Protein AF-A0A3S9PRB1-F1 (afdb_monomer)

pLDDT: mean 86.6, std 19.18, range [38.72, 98.81]

InterPro domains:
  IPR005490 L,D-transpeptidase catalytic domain [PF03734] (52-172)
  IPR005490 L,D-transpeptidase catalytic domain [PS52029] (44-183)
  IPR005490 L,D-transpeptidase catalytic domain [cd16913] (54-173)
  IPR006311 Twin-arginine translocation pathway, signal sequence [PS51318] (1-36)
  IPR038063 L,D-transpeptidase catalytic domain-like [G3DSA:2.40.440.10] (49-178)
  IPR038063 L,D-transpeptidase catalytic domain-like [SSF141523] (51-172)

Nearest PDB structures (foldseek):
  3p4i-assembly1_A  TM=5.052E-01  e=3.218E+00  Mycobacterium avium
  3r9p-assembly1_B-2  TM=3.644E-01  e=1.969E+00  Mycobacterium avium subsp. paratuberculosis
  4iz9-assembly1_A-2  TM=3.620E-01  e=2.226E+00  Mycobacterium avium 104
  4fwl-assembly1_A-2  TM=3.556E-01  e=2.094E+00  Salmonella enterica subsp. enterica serovar Typhimurium str. LT2
  4xh1-assembly1_A-2  TM=3.563E-01  e=4.115E+00  Salmonella enterica subsp. enterica serovar Typhimurium str. LT2

Mean predicted aligned error: 11.27 Å

Structure (mmCIF, N/CA/C/O backbone):
data_AF-A0A3S9PRB1-F1
#
_entry.id   AF-A0A3S9PRB1-F1
#
loop_
_atom_site.group_PDB
_atom_site.id
_atom_site.type_symbol
_atom_site.label_atom_id
_atom_site.label_alt_id
_atom_site.label_comp_id
_atom_site.label_asym_id
_atom_site.label_entity_id
_atom_site.label_seq_id
_atom_site.pdbx_PDB_ins_code
_atom_site.Cartn_x
_atom_site.Cartn_y
_atom_site.Cartn_z
_atom_site.occupancy
_atom_site.B_iso_or_equiv
_atom_site.auth_seq_id
_atom_site.auth_comp_id
_atom_site.auth_asym_id
_atom_site.auth_atom_id
_atom_site.pdbx_PDB_model_num
ATOM 1 N N . MET A 1 1 ? 45.814 -16.548 104.269 1.00 42.03 1 MET A N 1
ATOM 2 C CA . MET A 1 1 ? 47.009 -16.367 103.406 1.00 42.03 1 MET A CA 1
ATOM 3 C C . MET A 1 1 ? 47.747 -17.698 103.324 1.00 42.03 1 MET A C 1
ATOM 5 O O . MET A 1 1 ? 47.625 -18.432 104.298 1.00 42.03 1 MET A O 1
ATOM 9 N N . PRO A 1 2 ? 48.548 -17.997 102.279 1.00 54.91 2 PRO A N 1
ATOM 10 C CA . PRO A 1 2 ? 48.670 -17.374 100.947 1.00 54.91 2 PRO A CA 1
ATOM 11 C C . PRO A 1 2 ? 47.883 -18.252 99.917 1.00 54.91 2 PRO A C 1
ATOM 13 O O . PRO A 1 2 ? 46.920 -18.867 100.356 1.00 54.91 2 PRO A O 1
ATOM 16 N N . ARG A 1 3 ? 48.095 -18.374 98.588 1.00 42.56 3 ARG A N 1
ATOM 17 C CA . ARG A 1 3 ? 48.871 -17.664 97.531 1.00 42.56 3 ARG A CA 1
ATOM 18 C C . ARG A 1 3 ? 48.093 -17.797 96.181 1.00 42.56 3 ARG A C 1
ATOM 20 O O . ARG A 1 3 ? 46.883 -17.985 96.202 1.00 42.56 3 ARG A O 1
ATOM 27 N N . ARG A 1 4 ? 48.762 -17.721 95.019 1.00 49.47 4 ARG A N 1
ATOM 28 C CA . ARG A 1 4 ? 48.310 -18.201 93.683 1.00 49.47 4 ARG A CA 1
ATOM 29 C C . ARG A 1 4 ? 49.420 -19.073 93.058 1.00 49.47 4 ARG A C 1
ATOM 31 O O . ARG A 1 4 ? 50.554 -18.980 93.538 1.00 49.47 4 ARG A O 1
ATOM 38 N N . PRO A 1 5 ? 49.114 -19.930 92.066 1.00 56.28 5 PRO A N 1
ATOM 39 C CA . PRO A 1 5 ? 49.265 -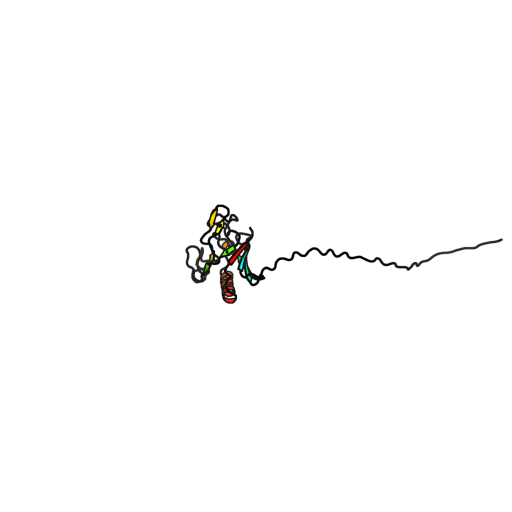19.604 90.624 1.00 56.28 5 PRO A CA 1
ATOM 40 C C . PRO A 1 5 ? 48.037 -20.089 89.800 1.00 56.28 5 PRO A C 1
ATOM 42 O O . PRO A 1 5 ? 47.103 -20.612 90.394 1.00 56.28 5 PRO A O 1
ATOM 45 N N . SER A 1 6 ? 47.931 -20.048 88.463 1.00 46.84 6 SER A N 1
ATOM 46 C CA . SER A 1 6 ? 48.326 -19.123 87.370 1.00 46.84 6 SER A CA 1
ATOM 47 C C . SER A 1 6 ? 47.633 -19.645 86.085 1.00 46.84 6 SER A C 1
ATOM 49 O O . SER A 1 6 ? 47.470 -20.853 85.947 1.00 46.84 6 SER A O 1
ATOM 51 N N . SER A 1 7 ? 47.198 -18.783 85.156 1.00 52.34 7 SER A N 1
ATOM 52 C CA . SER A 1 7 ? 46.417 -19.195 83.960 1.00 52.34 7 SER A CA 1
ATOM 53 C C . SER A 1 7 ? 47.253 -19.922 82.885 1.00 52.34 7 SER A C 1
ATOM 55 O O . SER A 1 7 ? 48.478 -19.783 82.887 1.00 52.34 7 SER A O 1
ATOM 57 N N . PRO A 1 8 ? 46.615 -20.603 81.902 1.00 52.81 8 PRO A N 1
ATOM 58 C CA . PRO A 1 8 ? 46.462 -19.935 80.595 1.00 52.81 8 PRO A CA 1
ATOM 59 C C . PRO A 1 8 ? 45.200 -20.261 79.747 1.00 52.81 8 PRO A C 1
ATOM 61 O O . PRO A 1 8 ? 44.606 -21.325 79.831 1.00 52.81 8 PRO A O 1
ATOM 64 N N . ALA A 1 9 ? 44.898 -19.312 78.849 1.00 46.91 9 ALA A N 1
ATOM 65 C CA . ALA A 1 9 ? 44.381 -19.445 77.472 1.00 46.91 9 ALA A CA 1
ATOM 66 C C . ALA A 1 9 ? 43.075 -20.214 77.104 1.00 46.91 9 ALA A C 1
ATOM 68 O O . ALA A 1 9 ? 43.043 -21.432 77.026 1.00 46.91 9 ALA A O 1
ATOM 69 N N . ARG A 1 10 ? 42.091 -19.422 76.629 1.00 48.59 10 ARG A N 1
ATOM 70 C CA . ARG A 1 10 ? 41.392 -19.495 75.311 1.00 48.59 10 ARG A CA 1
ATOM 71 C C . ARG A 1 10 ? 40.951 -20.870 74.745 1.00 48.59 10 ARG A C 1
ATOM 73 O O . ARG A 1 10 ? 41.797 -21.691 74.411 1.00 48.59 10 ARG A O 1
ATOM 80 N N . HIS A 1 11 ? 39.681 -20.977 74.321 1.00 38.72 11 HIS A N 1
ATOM 81 C CA . HIS A 1 11 ? 39.250 -20.706 72.925 1.00 38.72 11 HIS A CA 1
ATOM 82 C C . HIS A 1 11 ? 37.706 -20.761 72.755 1.00 38.72 11 HIS A C 1
ATOM 84 O O . HIS A 1 11 ? 36.977 -20.886 73.733 1.00 38.72 11 HIS A O 1
ATOM 90 N N . ALA A 1 12 ? 37.242 -20.545 71.516 1.00 44.66 12 ALA A N 1
ATOM 91 C CA . ALA A 1 12 ? 35.855 -20.431 71.030 1.00 44.66 12 ALA A CA 1
ATOM 92 C C . ALA A 1 12 ? 34.953 -21.658 71.373 1.00 44.66 12 ALA A C 1
ATOM 94 O O . ALA A 1 12 ? 35.465 -22.706 71.745 1.00 44.66 12 ALA A O 1
ATOM 95 N N . LEU A 1 13 ? 33.614 -21.633 71.264 1.00 47.75 13 LEU A N 1
ATOM 96 C CA . LEU A 1 13 ? 32.776 -21.095 70.175 1.00 47.75 13 LEU A CA 1
ATOM 97 C C . LEU A 1 13 ? 31.413 -20.563 70.657 1.00 47.75 13 LEU A C 1
ATOM 99 O O . LEU A 1 13 ? 30.683 -21.260 71.356 1.00 47.75 13 LEU A O 1
ATOM 103 N N . LEU A 1 14 ? 31.010 -19.389 70.160 1.00 46.09 14 LEU A N 1
ATOM 104 C CA . LEU A 1 14 ? 29.613 -18.943 70.179 1.00 46.09 14 LEU A CA 1
ATOM 105 C C . LEU A 1 14 ? 28.883 -19.484 68.940 1.00 46.09 14 LEU A C 1
ATOM 107 O O . LEU A 1 14 ? 29.244 -19.165 67.808 1.00 46.09 14 LEU A O 1
ATOM 111 N N . ARG A 1 15 ? 27.834 -20.281 69.160 1.00 50.50 15 ARG A N 1
ATOM 112 C CA . ARG A 1 15 ? 26.814 -20.633 68.161 1.00 50.50 15 ARG A CA 1
ATOM 113 C C . ARG A 1 15 ? 25.454 -20.191 68.695 1.00 50.50 15 ARG A C 1
ATOM 115 O O . ARG A 1 15 ? 25.046 -20.640 69.758 1.00 50.50 15 ARG A O 1
ATOM 122 N N . GLY A 1 16 ? 24.760 -19.341 67.947 1.00 41.28 16 GLY A N 1
ATOM 123 C CA . GLY A 1 16 ? 23.423 -18.857 68.283 1.00 41.28 16 GLY A CA 1
ATOM 124 C C . GLY A 1 16 ? 22.910 -17.963 67.163 1.00 41.28 16 GLY A C 1
ATOM 125 O O . GLY A 1 16 ? 23.374 -16.838 67.016 1.00 41.28 16 GLY A O 1
ATOM 126 N N . ALA A 1 17 ? 22.013 -18.490 66.332 1.00 51.84 17 ALA A N 1
ATOM 127 C CA . ALA A 1 17 ? 21.434 -17.758 65.212 1.00 51.84 17 ALA A CA 1
ATOM 128 C C . ALA A 1 17 ? 20.110 -17.100 65.622 1.00 51.84 17 ALA A C 1
ATOM 130 O O . ALA A 1 17 ? 19.316 -17.713 66.333 1.00 51.84 17 ALA A O 1
ATOM 131 N N . LEU A 1 18 ? 19.840 -15.901 65.104 1.00 48.97 18 LEU A N 1
ATOM 132 C CA . LEU A 1 18 ? 18.485 -15.361 64.990 1.00 48.97 18 LEU A CA 1
ATOM 133 C C . LEU A 1 18 ? 18.188 -15.071 63.515 1.00 48.97 18 LEU A C 1
ATOM 135 O O . LEU A 1 18 ? 19.070 -14.664 62.760 1.00 48.97 18 LEU A O 1
ATOM 139 N N . ALA A 1 19 ? 16.946 -15.326 63.107 1.00 50.53 19 ALA A N 1
ATOM 140 C CA . ALA A 1 19 ? 16.514 -15.213 61.720 1.00 50.53 19 ALA A CA 1
ATOM 141 C C . ALA A 1 19 ? 16.101 -13.778 61.359 1.00 50.53 19 ALA A C 1
ATOM 143 O O . ALA A 1 19 ? 15.431 -13.103 62.138 1.00 50.53 19 ALA A O 1
ATOM 144 N N . ALA A 1 20 ? 16.432 -13.350 60.140 1.00 51.53 20 ALA A N 1
ATOM 145 C CA . ALA A 1 20 ? 15.884 -12.141 59.534 1.00 51.53 20 ALA A CA 1
ATOM 146 C C . ALA A 1 20 ? 14.700 -12.517 58.628 1.00 51.53 20 ALA A C 1
ATOM 148 O O . ALA A 1 20 ? 14.878 -13.203 57.622 1.00 51.53 20 ALA A O 1
ATOM 149 N N . ALA A 1 21 ? 13.491 -12.078 58.981 1.00 50.12 21 ALA A N 1
ATOM 150 C CA . ALA A 1 21 ? 12.306 -12.268 58.149 1.00 50.12 21 ALA A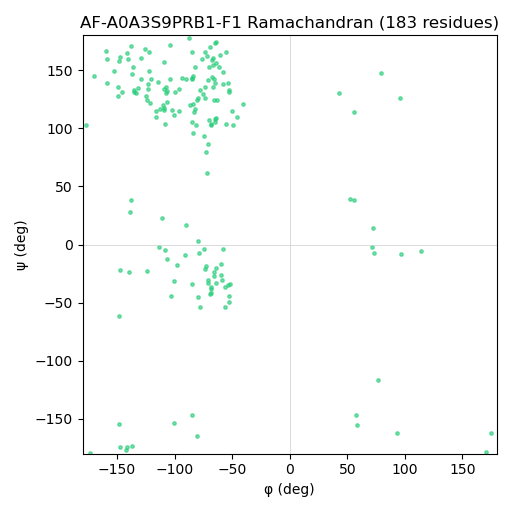 CA 1
ATOM 151 C C . ALA A 1 21 ? 12.243 -11.184 57.057 1.00 50.12 21 ALA A C 1
ATOM 153 O O . ALA A 1 21 ? 12.103 -10.000 57.358 1.00 50.12 21 ALA A O 1
ATOM 154 N N . LEU A 1 22 ? 12.332 -11.587 55.787 1.00 49.16 22 LEU A N 1
ATOM 155 C CA . LEU A 1 22 ? 12.177 -10.687 54.642 1.00 49.16 22 LEU A CA 1
ATOM 156 C C . LEU A 1 22 ? 10.693 -10.532 54.285 1.00 49.16 22 LEU A C 1
ATOM 158 O O . LEU A 1 22 ? 10.089 -11.428 53.699 1.00 49.16 22 LEU A O 1
ATOM 162 N N . ALA A 1 23 ? 10.108 -9.382 54.621 1.00 53.44 23 ALA A N 1
ATOM 163 C CA . ALA A 1 23 ? 8.747 -9.031 54.228 1.00 53.44 23 ALA A CA 1
ATOM 164 C C . ALA A 1 23 ? 8.718 -8.489 52.786 1.00 53.44 23 ALA A C 1
ATOM 166 O O . ALA A 1 23 ? 9.077 -7.340 52.535 1.00 53.44 23 ALA A O 1
ATOM 167 N N . THR A 1 24 ? 8.283 -9.306 51.826 1.00 52.00 24 THR A N 1
ATOM 168 C CA . THR A 1 24 ? 8.136 -8.899 50.419 1.00 52.00 24 THR A CA 1
ATOM 169 C C . THR A 1 24 ? 6.798 -8.199 50.170 1.00 52.00 24 THR A C 1
ATOM 171 O O . THR A 1 24 ? 5.783 -8.848 49.912 1.00 52.00 24 THR A O 1
ATOM 174 N N . THR A 1 25 ? 6.789 -6.866 50.201 1.00 54.25 25 THR A N 1
ATOM 175 C CA . THR A 1 25 ? 5.647 -6.044 49.775 1.00 54.25 25 THR A CA 1
ATOM 176 C C . THR A 1 25 ? 5.527 -6.027 48.248 1.00 54.25 25 THR A C 1
ATOM 178 O O . THR A 1 25 ? 6.137 -5.215 47.557 1.00 54.25 25 THR A O 1
ATOM 181 N N . ALA A 1 26 ? 4.717 -6.932 47.698 1.00 55.56 26 ALA A N 1
ATOM 182 C CA . ALA A 1 26 ? 4.408 -6.944 46.272 1.00 55.56 26 ALA A CA 1
ATOM 183 C C . ALA A 1 26 ? 3.513 -5.747 45.896 1.00 55.56 26 ALA A C 1
ATOM 185 O O . ALA A 1 26 ? 2.321 -5.734 46.208 1.00 55.56 26 ALA A O 1
ATOM 186 N N . LEU A 1 27 ? 4.070 -4.749 45.200 1.00 51.84 27 LEU A N 1
ATOM 187 C CA . LEU A 1 27 ? 3.270 -3.689 44.584 1.00 51.84 27 LEU A CA 1
ATOM 188 C C . LEU A 1 27 ? 2.448 -4.280 43.432 1.00 51.84 27 LEU A C 1
ATOM 190 O O . LEU A 1 27 ? 2.960 -4.508 42.336 1.00 51.84 27 LEU A O 1
ATOM 194 N N . LEU A 1 28 ? 1.152 -4.484 43.671 1.00 56.16 28 LEU A N 1
ATOM 195 C CA . LEU A 1 28 ? 0.173 -4.722 42.615 1.00 56.16 28 LEU A CA 1
ATOM 196 C C . LEU A 1 28 ? -0.047 -3.419 41.838 1.00 56.16 28 LEU A C 1
ATOM 198 O O . LEU A 1 28 ? -0.958 -2.646 42.134 1.00 56.16 28 LEU A O 1
ATOM 202 N N . ALA A 1 29 ? 0.799 -3.175 40.837 1.00 61.44 29 ALA A N 1
ATOM 203 C CA . ALA A 1 29 ? 0.518 -2.162 39.832 1.00 61.44 29 ALA A CA 1
ATOM 204 C C . ALA A 1 29 ? -0.824 -2.493 39.146 1.00 61.44 29 ALA A C 1
ATOM 206 O O . ALA A 1 29 ? -1.074 -3.667 38.843 1.00 61.44 29 ALA A O 1
ATOM 207 N N . PRO A 1 30 ? -1.697 -1.502 38.884 1.00 48.09 30 PRO A N 1
ATOM 208 C CA . PRO A 1 30 ? -2.907 -1.743 38.118 1.00 48.09 30 PRO A CA 1
ATOM 209 C C . PRO A 1 30 ? -2.503 -2.147 36.699 1.00 48.09 30 PRO A C 1
ATOM 211 O O . PRO A 1 30 ? -2.033 -1.329 35.915 1.00 48.09 30 PRO A O 1
ATOM 214 N N . ALA A 1 31 ? -2.676 -3.426 36.368 1.00 58.94 31 ALA A N 1
ATOM 215 C CA . ALA A 1 31 ? -2.577 -3.870 34.990 1.00 58.94 31 ALA A CA 1
ATOM 216 C C . ALA A 1 31 ? -3.712 -3.205 34.206 1.00 58.94 31 ALA A C 1
ATOM 218 O O . ALA A 1 31 ? -4.883 -3.550 34.406 1.00 58.94 31 ALA A O 1
ATOM 219 N N . ASP A 1 32 ? -3.364 -2.251 33.339 1.00 50.78 32 ASP A N 1
ATOM 220 C CA . ASP A 1 32 ? -4.307 -1.635 32.415 1.00 50.78 32 ASP A CA 1
ATOM 221 C C . ASP A 1 32 ? -5.062 -2.738 31.680 1.00 50.78 32 ASP A C 1
ATOM 223 O O . ASP A 1 32 ? -4.490 -3.525 30.917 1.00 50.78 32 ASP A O 1
ATOM 227 N N . ARG A 1 33 ? -6.374 -2.813 31.926 1.00 48.06 33 ARG A N 1
ATOM 228 C CA . ARG A 1 33 ? -7.257 -3.727 31.206 1.00 48.06 33 ARG A CA 1
ATOM 229 C C . ARG A 1 33 ? -7.443 -3.184 29.799 1.00 48.06 33 ARG A C 1
ATOM 231 O O . ARG A 1 33 ? -8.469 -2.578 29.500 1.00 48.06 33 ARG A O 1
ATOM 238 N N . ALA A 1 34 ? -6.443 -3.429 28.952 1.00 52.66 34 ALA A N 1
ATOM 239 C CA . ALA A 1 34 ? -6.508 -3.224 27.517 1.00 52.66 34 ALA A CA 1
ATOM 240 C C . ALA A 1 34 ? -7.832 -3.809 27.019 1.00 52.66 34 ALA A C 1
ATOM 242 O O . ALA A 1 34 ? -8.056 -5.023 27.070 1.00 52.66 34 ALA A O 1
ATOM 243 N N . THR A 1 35 ? -8.749 -2.928 26.624 1.00 43.28 35 THR A N 1
ATOM 244 C CA . THR A 1 35 ? -10.118 -3.305 26.302 1.00 43.28 35 THR A CA 1
ATOM 245 C C . THR A 1 35 ? -10.095 -4.145 25.037 1.00 43.28 35 THR A C 1
ATOM 247 O O . THR A 1 35 ? -9.941 -3.640 23.926 1.00 43.28 35 THR A O 1
ATOM 250 N N . ALA A 1 36 ? -10.243 -5.459 25.215 1.00 47.41 36 ALA A N 1
ATOM 251 C CA . ALA A 1 36 ? -10.329 -6.441 24.145 1.00 47.41 36 ALA A CA 1
ATOM 252 C C . ALA A 1 36 ? -11.682 -6.326 23.416 1.00 47.41 36 ALA A C 1
ATOM 254 O O . ALA A 1 36 ? -12.492 -7.253 23.414 1.00 47.41 36 ALA A O 1
ATOM 255 N N . GLY A 1 37 ? -11.931 -5.159 22.812 1.00 45.72 37 GLY A N 1
ATOM 256 C CA . GLY A 1 37 ? -13.061 -4.918 21.927 1.00 45.72 37 GLY A CA 1
ATOM 257 C C . GLY A 1 37 ? -13.085 -5.989 20.842 1.00 45.72 37 GLY A C 1
ATOM 258 O O . GLY A 1 37 ? -12.040 -6.300 20.263 1.00 45.72 37 GLY A O 1
ATOM 259 N N . GLY A 1 38 ? -14.269 -6.578 20.635 1.00 51.84 38 GLY A N 1
ATOM 260 C CA . GLY A 1 38 ? -14.463 -7.843 19.921 1.00 51.84 38 GLY A CA 1
ATOM 261 C C . GLY A 1 38 ? -13.579 -7.971 18.684 1.00 51.84 38 GLY A C 1
ATOM 262 O O . GLY A 1 38 ? -13.621 -7.117 17.798 1.00 51.84 38 GLY A O 1
ATOM 263 N N . GLY A 1 39 ? -12.743 -9.015 18.667 1.00 71.50 39 GLY A N 1
ATOM 264 C CA . GLY A 1 39 ? -11.581 -9.119 17.788 1.00 71.50 39 GLY A CA 1
ATOM 265 C C . GLY A 1 39 ? -11.888 -8.812 16.321 1.00 71.50 39 GLY A C 1
ATOM 266 O O . GLY A 1 39 ? -12.419 -9.647 15.596 1.00 71.50 39 GLY A O 1
ATOM 267 N N . GLY A 1 40 ? -11.509 -7.619 15.866 1.00 89.19 40 GLY A N 1
ATOM 268 C CA . GLY A 1 40 ? -11.757 -7.193 14.492 1.00 89.19 40 GLY A CA 1
ATOM 269 C C . GLY A 1 40 ? -10.973 -8.012 13.462 1.00 89.19 40 GLY A C 1
ATOM 270 O O . GLY A 1 40 ? -9.889 -8.529 13.750 1.00 89.19 40 GLY A O 1
ATOM 271 N N . THR A 1 41 ? -11.502 -8.069 12.238 1.00 96.62 41 THR A N 1
ATOM 272 C CA . THR A 1 41 ? -10.808 -8.612 11.060 1.00 96.62 41 THR A CA 1
ATOM 273 C C . THR A 1 41 ? -10.606 -7.490 10.041 1.00 96.62 41 THR A C 1
ATOM 275 O O . THR A 1 41 ? -11.577 -6.907 9.566 1.00 96.62 41 THR A O 1
ATOM 278 N N . TYR A 1 42 ? -9.350 -7.127 9.773 1.00 98.12 42 TYR A N 1
ATOM 279 C CA . TYR A 1 42 ? -8.957 -5.943 8.998 1.00 98.12 42 TYR A CA 1
ATOM 280 C C . TYR A 1 42 ? -7.538 -6.091 8.429 1.00 98.12 42 TYR A C 1
ATOM 282 O O . TYR A 1 42 ? -6.734 -6.876 8.935 1.00 98.12 42 TYR A O 1
ATOM 290 N N . LEU A 1 43 ? -7.199 -5.318 7.396 1.00 98.69 43 LEU A N 1
ATOM 291 C CA . LEU A 1 43 ? -5.797 -5.080 7.038 1.00 98.69 43 LEU A CA 1
ATOM 292 C C . LEU A 1 43 ? -5.246 -3.927 7.883 1.00 98.69 43 LEU A C 1
ATOM 294 O O . LEU A 1 43 ? -5.951 -2.950 8.132 1.00 98.69 43 LEU A O 1
ATOM 298 N N . ARG A 1 44 ? -3.983 -3.999 8.301 1.00 98.56 44 ARG A N 1
ATOM 299 C CA . ARG A 1 44 ? -3.269 -2.903 8.970 1.00 98.56 44 ARG A CA 1
ATOM 300 C C . ARG A 1 44 ? -1.998 -2.571 8.205 1.00 98.56 44 ARG A C 1
ATOM 302 O O . ARG A 1 44 ? -1.171 -3.457 8.020 1.00 98.56 44 ARG A O 1
ATOM 309 N N . PHE A 1 45 ? -1.834 -1.316 7.807 1.00 98.69 45 PHE A N 1
ATOM 310 C CA . PHE A 1 45 ? -0.600 -0.793 7.233 1.00 98.69 45 PHE A CA 1
ATOM 311 C C . PHE A 1 45 ? 0.061 0.148 8.243 1.00 98.69 45 PHE A C 1
ATOM 313 O O . PHE A 1 45 ? -0.511 1.170 8.616 1.00 98.69 45 PHE A O 1
ATOM 320 N N . THR A 1 46 ? 1.247 -0.217 8.713 1.00 98.06 46 THR A N 1
ATOM 321 C CA . THR A 1 46 ? 2.026 0.570 9.674 1.00 98.06 46 THR A CA 1
ATOM 322 C C . THR A 1 46 ? 3.237 1.136 8.943 1.00 98.06 46 THR A C 1
ATOM 324 O O . THR A 1 46 ? 4.014 0.360 8.373 1.00 98.06 46 THR A O 1
ATOM 327 N N . LYS A 1 47 ? 3.364 2.469 8.897 1.00 96.38 47 LYS A N 1
ATOM 328 C CA . LYS A 1 47 ? 4.442 3.130 8.147 1.00 96.38 47 LYS A CA 1
ATOM 329 C C . LYS A 1 47 ? 5.730 3.158 8.976 1.00 96.38 47 LYS A C 1
ATOM 331 O O . LYS A 1 47 ? 5.686 3.10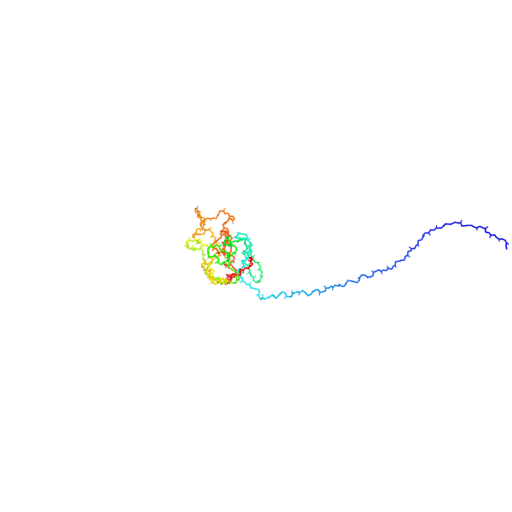6 10.203 1.00 96.38 47 LYS A O 1
ATOM 336 N N . HIS A 1 48 ? 6.875 3.192 8.298 1.00 95.75 48 HIS A N 1
ATOM 337 C CA . HIS A 1 48 ? 8.187 3.339 8.941 1.00 95.75 48 HIS A CA 1
ATOM 338 C C . HIS A 1 48 ? 9.171 4.091 8.037 1.00 95.75 48 HIS A C 1
ATOM 340 O O . HIS A 1 48 ? 9.593 5.196 8.358 1.00 95.75 48 HIS A O 1
ATOM 346 N N . THR A 1 49 ? 9.465 3.533 6.862 1.00 95.19 49 THR A N 1
ATOM 347 C CA . THR A 1 49 ? 10.126 4.232 5.746 1.00 95.19 49 THR A CA 1
ATOM 348 C C . THR A 1 49 ? 9.258 4.090 4.485 1.00 95.19 49 THR A C 1
ATOM 350 O O . THR A 1 49 ? 8.338 3.259 4.474 1.00 95.19 49 THR A O 1
ATOM 353 N N . PRO A 1 50 ? 9.529 4.836 3.392 1.00 95.25 50 PRO A N 1
ATOM 354 C CA . PRO A 1 50 ? 8.768 4.702 2.148 1.00 95.25 50 PRO A CA 1
ATOM 355 C C . PRO A 1 50 ? 8.825 3.294 1.527 1.00 95.25 50 PRO A C 1
ATOM 357 O O . PRO A 1 50 ? 7.993 2.976 0.679 1.00 95.25 50 PRO A O 1
ATOM 360 N N . ASP A 1 51 ? 9.783 2.453 1.938 1.00 96.50 51 ASP A N 1
ATOM 361 C CA . ASP A 1 51 ? 10.035 1.122 1.380 1.00 96.50 51 ASP A CA 1
ATOM 362 C C . ASP A 1 51 ? 9.999 -0.045 2.403 1.00 96.50 51 ASP A C 1
ATOM 364 O O . ASP A 1 51 ? 9.755 -1.180 1.994 1.00 96.50 51 ASP A O 1
ATOM 368 N N . ASP A 1 52 ? 10.205 0.204 3.707 1.00 96.81 52 ASP A N 1
ATOM 369 C CA . ASP A 1 52 ? 10.249 -0.791 4.806 1.00 96.81 52 ASP A CA 1
ATOM 370 C C . ASP A 1 52 ? 9.056 -0.705 5.783 1.00 96.81 52 ASP A C 1
ATOM 372 O O . ASP A 1 52 ? 9.098 -1.164 6.926 1.00 96.81 52 ASP A O 1
ATOM 376 N N . SER A 1 53 ? 7.944 -0.136 5.329 1.00 97.81 53 SER A N 1
ATOM 377 C CA . SER A 1 53 ? 6.664 -0.214 6.039 1.00 97.81 53 SER A CA 1
ATOM 378 C C . SER A 1 53 ? 6.136 -1.665 6.109 1.00 97.81 53 SER A C 1
ATOM 380 O O . SER A 1 53 ? 6.705 -2.595 5.527 1.00 97.81 53 SER A O 1
ATOM 382 N N . ARG A 1 54 ? 5.041 -1.911 6.841 1.00 98.56 54 ARG A N 1
ATOM 383 C CA . ARG A 1 54 ? 4.507 -3.273 7.064 1.00 9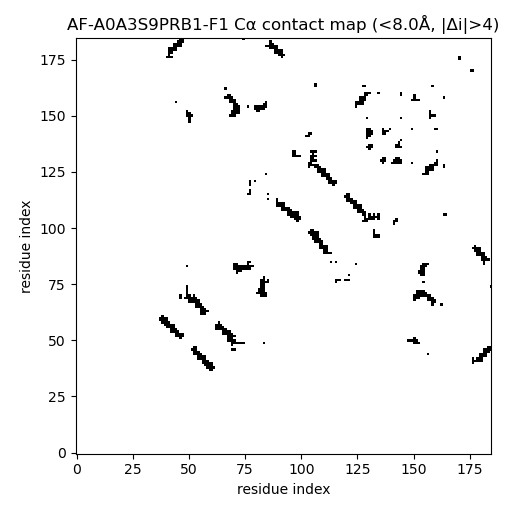8.56 54 ARG A CA 1
ATOM 384 C C . ARG A 1 54 ? 3.007 -3.360 6.816 1.00 98.56 54 ARG A C 1
ATOM 386 O O . ARG A 1 54 ? 2.256 -2.526 7.312 1.00 98.56 54 ARG A O 1
ATOM 393 N N . LEU A 1 55 ? 2.566 -4.394 6.092 1.00 98.81 55 LEU A N 1
ATOM 394 C CA . LEU A 1 55 ? 1.146 -4.722 5.907 1.00 98.81 55 LEU A CA 1
ATOM 395 C C . LEU A 1 55 ? 0.819 -6.046 6.609 1.00 98.81 55 LEU A C 1
ATOM 397 O O . LEU A 1 55 ? 1.330 -7.095 6.223 1.00 98.81 55 LEU A O 1
ATOM 401 N N . THR A 1 56 ? -0.057 -6.005 7.610 1.00 98.75 56 THR A N 1
ATOM 402 C CA . THR A 1 56 ? -0.539 -7.168 8.370 1.00 98.75 56 THR A CA 1
ATOM 403 C C . THR A 1 56 ? -1.998 -7.476 8.031 1.00 98.75 56 THR A C 1
ATOM 405 O O . THR A 1 56 ? -2.840 -6.580 8.088 1.00 98.75 56 THR A O 1
ATOM 408 N N . TYR A 1 57 ? -2.338 -8.744 7.784 1.00 98.62 57 TYR A N 1
ATOM 409 C CA . TYR A 1 57 ? -3.726 -9.209 7.904 1.00 98.62 57 TYR A CA 1
ATOM 410 C C . TYR A 1 57 ? -4.008 -9.568 9.364 1.00 98.62 57 TYR A C 1
ATOM 412 O O . TYR A 1 57 ? -3.322 -10.409 9.950 1.00 98.62 57 TYR A O 1
ATOM 420 N N . VAL A 1 58 ? -5.001 -8.909 9.957 1.00 98.31 58 VAL A N 1
ATOM 421 C CA . VAL A 1 58 ? -5.477 -9.155 11.319 1.00 98.31 58 VAL A CA 1
ATOM 422 C C . VAL A 1 58 ? -6.823 -9.864 11.235 1.00 98.31 58 VAL A C 1
ATOM 424 O O . VAL A 1 58 ? -7.710 -9.417 10.510 1.00 98.31 58 VAL A O 1
ATOM 427 N N . ARG A 1 59 ? -6.995 -10.946 11.997 1.00 96.62 59 ARG A N 1
ATOM 428 C CA . ARG A 1 59 ? -8.247 -11.703 12.116 1.00 96.62 59 ARG A CA 1
ATOM 429 C C . ARG A 1 59 ? -8.500 -12.011 13.584 1.00 96.62 59 ARG A C 1
ATOM 431 O O . ARG A 1 59 ? -7.592 -12.452 14.285 1.00 96.62 59 ARG A O 1
ATOM 438 N N . HIS A 1 60 ? -9.718 -11.771 14.060 1.00 94.25 60 HIS A N 1
ATOM 439 C CA . HIS A 1 60 ? -10.081 -11.939 15.476 1.00 94.25 60 HIS A CA 1
ATOM 440 C C . HIS A 1 60 ? -9.127 -11.198 16.433 1.00 94.25 60 HIS A C 1
ATOM 442 O O . HIS A 1 60 ? -8.735 -11.712 17.477 1.00 94.25 60 HIS A O 1
ATOM 448 N N . GLY A 1 61 ? -8.701 -9.991 16.037 1.00 92.75 61 GLY A N 1
ATOM 449 C CA . GLY A 1 61 ? -7.742 -9.153 16.768 1.00 92.75 61 GLY A CA 1
ATOM 450 C C . GLY A 1 61 ? -6.277 -9.616 16.718 1.00 92.75 61 GLY A C 1
ATOM 451 O O . GLY A 1 61 ? -5.400 -8.880 17.165 1.00 92.75 61 GLY A O 1
ATOM 452 N N . ARG A 1 62 ? -5.980 -10.795 16.154 1.00 94.88 62 ARG A N 1
ATOM 453 C CA . ARG A 1 62 ? -4.633 -11.389 16.103 1.00 94.88 62 ARG A CA 1
ATOM 454 C C . ARG A 1 62 ? -4.009 -11.249 14.706 1.00 94.88 62 ARG A C 1
ATOM 456 O O . ARG A 1 62 ? -4.730 -11.367 13.714 1.00 94.88 62 ARG A O 1
ATOM 463 N N . PRO A 1 63 ? -2.692 -11.002 14.585 1.00 96.94 63 PRO A N 1
ATOM 464 C CA . PRO A 1 63 ? -2.015 -11.033 13.291 1.00 96.94 63 PRO A CA 1
ATOM 465 C C . PRO A 1 63 ? -2.005 -12.463 12.731 1.00 96.94 63 PRO A C 1
ATOM 467 O O . PRO A 1 63 ? -1.715 -13.411 13.456 1.00 96.94 63 PRO A O 1
ATOM 470 N N . VAL A 1 64 ? -2.316 -12.608 11.442 1.00 97.69 64 VAL A N 1
ATOM 471 C CA . VAL A 1 64 ? -2.289 -13.888 10.707 1.00 97.69 64 VAL A CA 1
ATOM 472 C C . VAL A 1 64 ? -1.043 -13.981 9.829 1.00 97.69 64 VAL A C 1
ATOM 474 O O . VAL A 1 64 ? -0.382 -15.011 9.799 1.00 97.69 64 VAL A O 1
ATOM 477 N N . VAL A 1 65 ? -0.712 -12.895 9.126 1.00 98.44 65 VAL A N 1
ATOM 478 C CA . VAL A 1 65 ? 0.495 -12.761 8.298 1.00 98.44 65 VAL A CA 1
ATOM 479 C C . VAL A 1 65 ? 0.891 -11.287 8.212 1.00 98.44 65 VAL A C 1
ATOM 481 O O . VAL A 1 65 ? 0.017 -10.417 8.258 1.00 98.44 65 VAL A O 1
ATOM 484 N N . THR A 1 66 ? 2.190 -11.005 8.088 1.00 98.69 66 THR A N 1
ATOM 485 C CA . THR A 1 66 ? 2.739 -9.655 7.892 1.00 98.69 66 THR A CA 1
ATOM 486 C C . THR A 1 66 ? 3.773 -9.668 6.774 1.00 98.69 66 THR A C 1
ATOM 488 O O . THR A 1 66 ? 4.701 -10.471 6.806 1.00 98.69 66 THR A O 1
ATOM 491 N N . TYR A 1 67 ? 3.641 -8.738 5.832 1.00 98.69 67 TYR A N 1
ATOM 492 C CA . TYR A 1 67 ? 4.548 -8.542 4.702 1.00 98.69 67 TYR A CA 1
ATOM 493 C C . TYR A 1 67 ? 5.370 -7.257 4.866 1.00 98.69 67 TYR A C 1
ATOM 495 O O . TYR A 1 67 ? 4.938 -6.317 5.546 1.00 98.69 67 TYR A O 1
ATOM 503 N N . ARG A 1 68 ? 6.535 -7.185 4.202 1.00 98.62 68 ARG A N 1
ATOM 504 C CA . ARG A 1 68 ? 7.161 -5.886 3.896 1.00 98.62 68 ARG A CA 1
ATOM 505 C C . ARG A 1 68 ? 6.247 -5.155 2.914 1.00 98.62 68 ARG A C 1
ATOM 507 O O . ARG A 1 68 ? 5.637 -5.772 2.044 1.00 98.62 68 ARG A O 1
ATOM 514 N N . ALA A 1 69 ? 6.134 -3.850 3.075 1.00 98.62 69 ALA A N 1
ATOM 515 C CA . ALA A 1 69 ? 5.312 -2.993 2.246 1.00 98.62 69 ALA A CA 1
ATOM 516 C C . ALA A 1 69 ? 5.966 -1.611 2.132 1.00 98.62 69 ALA A C 1
ATOM 518 O O . ALA A 1 69 ? 6.782 -1.234 2.964 1.00 98.62 69 ALA A O 1
ATOM 519 N N . GLY A 1 70 ? 5.574 -0.823 1.141 1.00 98.06 70 GLY A N 1
ATOM 520 C CA . GLY A 1 70 ? 5.980 0.577 1.046 1.00 98.06 70 GLY A CA 1
ATOM 521 C C . GLY A 1 70 ? 4.835 1.483 0.634 1.00 98.06 70 GLY A C 1
ATOM 522 O O . GLY A 1 70 ? 3.742 1.021 0.289 1.00 98.06 70 GLY A O 1
ATOM 523 N N . SER A 1 71 ? 5.083 2.784 0.719 1.00 97.75 71 SER A N 1
ATOM 524 C CA . SER A 1 71 ? 4.138 3.820 0.328 1.00 97.75 71 SER A CA 1
ATOM 525 C C . SER A 1 71 ? 4.853 5.134 0.047 1.00 97.75 71 SER A C 1
ATOM 527 O O . SER A 1 71 ? 5.755 5.533 0.779 1.00 97.75 71 SER A O 1
ATOM 529 N N . GLY A 1 72 ? 4.425 5.821 -1.011 1.00 97.00 72 GLY A N 1
ATOM 530 C CA . GLY A 1 72 ? 4.933 7.134 -1.383 1.00 97.00 72 GLY A CA 1
ATOM 531 C C . GLY A 1 72 ? 6.441 7.155 -1.644 1.00 97.00 72 GLY A C 1
ATOM 532 O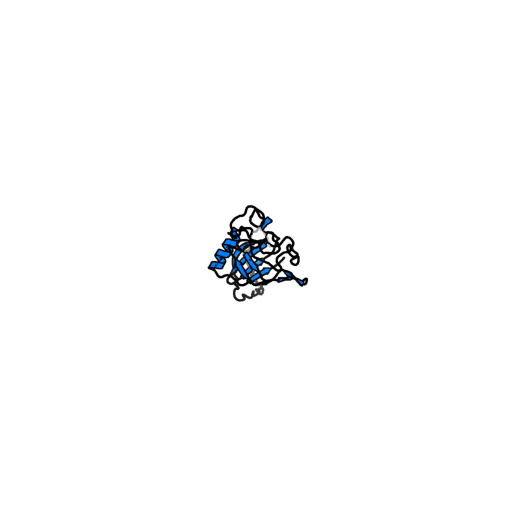 O . GLY A 1 72 ? 7.057 6.151 -2.011 1.00 97.00 72 GLY A O 1
ATOM 533 N N . LYS A 1 73 ? 7.009 8.348 -1.472 1.00 96.50 73 LYS A N 1
ATOM 534 C CA . LYS A 1 73 ? 8.434 8.690 -1.599 1.00 96.50 73 LYS A CA 1
ATOM 535 C C . LYS A 1 73 ? 8.885 9.671 -0.507 1.00 96.50 73 LYS A C 1
ATOM 537 O O . LYS A 1 73 ? 10.070 9.724 -0.205 1.00 96.50 73 LYS A O 1
ATOM 542 N N . VAL A 1 74 ? 7.959 10.443 0.074 1.00 95.31 74 VAL A N 1
ATOM 543 C CA . VAL A 1 74 ? 8.194 11.401 1.172 1.00 95.31 74 VAL A CA 1
ATOM 544 C C . VAL A 1 74 ? 7.092 11.287 2.243 1.00 95.31 74 VAL A C 1
ATOM 546 O O . VAL A 1 74 ? 5.979 10.911 1.870 1.00 95.31 74 VAL A O 1
ATOM 549 N N . PRO A 1 75 ? 7.361 11.613 3.528 1.00 92.69 75 PRO A N 1
ATOM 550 C CA . PRO A 1 75 ? 6.400 11.404 4.620 1.00 92.69 75 PRO A CA 1
ATOM 551 C C . PRO A 1 75 ? 5.108 12.221 4.535 1.00 92.69 75 PRO A C 1
ATOM 553 O O . PRO A 1 75 ? 4.061 11.726 4.941 1.00 92.69 75 PRO A O 1
ATOM 556 N N . ASP A 1 76 ? 5.176 13.440 3.987 1.00 94.50 76 ASP A N 1
ATOM 557 C CA . ASP A 1 76 ? 4.031 14.341 3.801 1.00 94.50 76 ASP A CA 1
ATOM 558 C C . ASP A 1 76 ? 2.921 13.653 2.991 1.00 94.50 76 ASP A C 1
ATOM 560 O O . ASP A 1 76 ? 3.023 13.486 1.775 1.00 94.50 76 ASP A O 1
ATOM 564 N N . GLU A 1 77 ? 1.869 13.228 3.690 1.00 94.00 77 GLU A N 1
ATOM 565 C CA . GLU A 1 77 ? 0.753 12.457 3.147 1.00 94.00 77 GLU A CA 1
ATOM 566 C C . GLU A 1 77 ? -0.089 13.235 2.123 1.00 94.00 77 GLU A C 1
ATOM 568 O O . GLU A 1 77 ? -0.657 12.621 1.211 1.00 94.00 77 GLU A O 1
ATOM 573 N N . CYS A 1 78 ? -0.127 14.567 2.217 1.00 95.12 78 CYS A N 1
ATOM 574 C CA . CYS A 1 78 ? -0.976 15.449 1.414 1.00 95.12 78 CYS A CA 1
ATOM 575 C C . CYS A 1 78 ? -0.511 15.514 -0.047 1.00 95.12 78 CYS A C 1
ATOM 577 O O . CYS A 1 78 ? -1.322 15.631 -0.971 1.00 95.12 78 CYS A O 1
ATOM 579 N N . LEU A 1 79 ? 0.796 15.367 -0.289 1.00 96.12 79 LEU A N 1
ATOM 580 C CA . LEU A 1 79 ? 1.386 15.502 -1.620 1.00 96.12 79 LEU A CA 1
ATOM 581 C C . LEU A 1 79 ? 0.895 14.422 -2.594 1.00 96.12 79 LEU A C 1
ATOM 583 O O . LEU A 1 79 ? 1.344 13.269 -2.595 1.00 96.12 79 LEU A O 1
ATOM 587 N N . ARG A 1 80 ? 0.011 14.823 -3.511 1.00 94.31 80 ARG A N 1
ATOM 588 C CA . ARG A 1 80 ? -0.488 13.973 -4.599 1.00 94.31 80 ARG A CA 1
ATOM 589 C C . ARG A 1 80 ? 0.667 13.348 -5.390 1.00 94.31 80 ARG A C 1
ATOM 591 O O . ARG A 1 80 ? 1.646 14.004 -5.735 1.00 94.31 80 ARG A O 1
ATOM 598 N N . GLY A 1 81 ? 0.565 12.044 -5.644 1.00 93.31 81 GLY A N 1
ATOM 599 C CA . GLY A 1 81 ? 1.540 11.282 -6.426 1.00 93.31 81 GLY A CA 1
ATOM 600 C C . GLY A 1 81 ? 2.905 11.018 -5.766 1.00 93.31 81 GLY A C 1
ATOM 601 O O . GLY A 1 81 ? 3.737 10.356 -6.380 1.00 93.31 81 GLY A O 1
ATOM 602 N N . ARG A 1 82 ? 3.189 11.498 -4.547 1.00 95.75 82 ARG A N 1
ATOM 603 C CA . ARG A 1 82 ? 4.512 11.287 -3.907 1.00 95.75 82 ARG A CA 1
ATOM 604 C C . ARG A 1 82 ? 4.498 11.161 -2.387 1.00 95.75 82 ARG A C 1
ATOM 606 O O . ARG A 1 82 ? 5.443 10.604 -1.833 1.00 95.75 82 ARG A O 1
ATOM 613 N N . GLY A 1 83 ? 3.466 11.670 -1.732 1.00 96.06 83 GLY A N 1
ATOM 614 C CA . GLY A 1 83 ? 3.261 11.523 -0.303 1.00 96.06 83 GLY A CA 1
ATOM 615 C C . GLY A 1 83 ? 2.978 10.086 0.103 1.00 96.06 83 GLY A C 1
ATOM 616 O O . GLY A 1 83 ? 2.570 9.270 -0.731 1.00 96.06 83 GLY A O 1
ATOM 617 N N . TRP A 1 84 ? 3.176 9.781 1.381 1.00 96.25 84 TRP A N 1
ATOM 618 C CA . TRP A 1 84 ? 2.703 8.538 1.987 1.00 96.25 84 TRP A CA 1
ATOM 619 C C . TRP A 1 84 ? 1.176 8.406 1.906 1.00 96.25 84 TRP A C 1
ATOM 621 O O . TRP A 1 84 ? 0.451 9.370 1.656 1.00 96.25 84 TRP A O 1
ATOM 631 N N . LEU A 1 85 ? 0.683 7.185 2.112 1.00 97.12 85 LEU A N 1
ATOM 632 C CA . LEU A 1 85 ? -0.736 6.922 2.322 1.00 97.12 85 LEU A CA 1
ATOM 633 C C . LEU A 1 85 ? -1.191 7.628 3.619 1.00 97.12 85 LEU A C 1
ATOM 635 O O . LEU A 1 85 ? 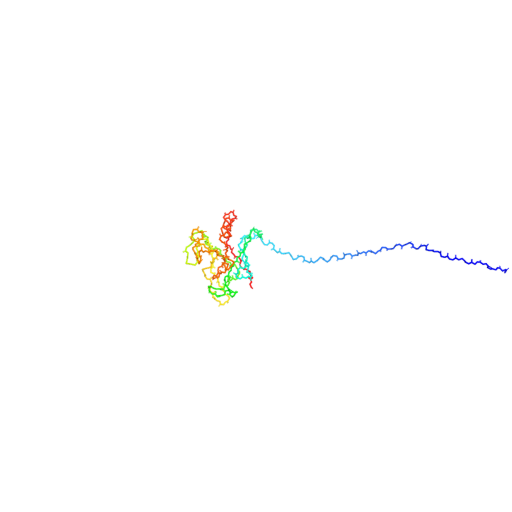-0.581 7.370 4.666 1.00 97.12 85 LEU A O 1
ATOM 639 N N . PRO A 1 86 ? -2.224 8.493 3.580 1.00 96.19 86 PRO A N 1
ATOM 640 C CA . PRO A 1 86 ? -2.660 9.221 4.770 1.00 96.19 86 PRO A CA 1
ATOM 641 C C . PRO A 1 86 ? -3.203 8.328 5.892 1.00 96.19 86 PRO A C 1
ATOM 643 O O . PRO A 1 86 ? -3.685 7.222 5.631 1.00 96.19 86 PRO A O 1
ATOM 646 N N . ASP A 1 87 ? -3.162 8.806 7.133 1.00 95.50 87 ASP A N 1
ATOM 647 C CA . ASP A 1 87 ? -3.455 7.983 8.317 1.00 95.50 87 ASP A CA 1
ATOM 648 C C . ASP A 1 87 ? -4.946 7.678 8.585 1.00 95.50 87 ASP A C 1
ATOM 650 O O . ASP A 1 87 ? -5.870 8.360 8.134 1.00 95.50 87 ASP A O 1
ATOM 654 N N . GLY A 1 88 ? -5.207 6.621 9.360 1.00 95.50 88 GLY A N 1
ATOM 655 C CA . GLY A 1 88 ? -6.539 6.192 9.793 1.00 95.50 88 GLY A CA 1
ATOM 656 C C . GLY A 1 88 ? -7.208 5.141 8.897 1.00 95.50 88 GLY A C 1
ATOM 657 O O . GLY A 1 88 ? -6.566 4.427 8.129 1.00 95.50 88 GLY A O 1
ATOM 658 N N . THR A 1 89 ? -8.528 4.992 9.033 1.00 97.06 89 THR A N 1
ATOM 659 C CA . THR A 1 89 ? -9.290 3.910 8.378 1.00 97.06 89 THR A CA 1
ATOM 660 C C . THR A 1 89 ? -9.686 4.248 6.937 1.00 97.06 89 THR A C 1
ATOM 662 O O . THR A 1 89 ? -10.021 5.394 6.632 1.00 97.06 89 THR A O 1
ATOM 665 N N . TYR A 1 90 ? -9.693 3.218 6.089 1.00 98.00 90 TYR A N 1
ATOM 666 C CA . TYR A 1 90 ? -10.177 3.188 4.708 1.00 98.00 90 TYR A CA 1
ATOM 667 C C . TYR A 1 90 ? -11.138 2.010 4.534 1.00 98.00 90 TYR A C 1
ATOM 669 O O . TYR A 1 90 ? -10.871 0.914 5.037 1.00 98.00 90 TYR A O 1
ATOM 677 N N . THR A 1 91 ? -12.199 2.199 3.753 1.00 97.31 91 THR A N 1
ATOM 678 C CA . THR A 1 91 ? -12.976 1.087 3.188 1.00 97.31 91 THR A CA 1
ATOM 679 C C . THR A 1 91 ? -12.172 0.433 2.065 1.00 97.31 91 THR A C 1
ATOM 681 O O . THR A 1 91 ? -11.593 1.135 1.230 1.00 97.31 91 THR A O 1
ATOM 684 N N . LEU A 1 92 ? -12.140 -0.901 2.036 1.00 97.56 92 LEU A N 1
ATOM 685 C CA . LEU A 1 92 ? -11.625 -1.662 0.898 1.00 97.56 92 LEU A CA 1
ATOM 686 C C . LEU A 1 92 ? -12.708 -1.741 -0.185 1.00 97.56 92 LEU A C 1
ATOM 688 O O . LEU A 1 92 ? -13.831 -2.162 0.088 1.00 97.56 92 LEU A O 1
ATOM 692 N N . GLY A 1 93 ? -12.368 -1.299 -1.395 1.00 96.75 93 GLY A N 1
ATOM 693 C CA . GLY A 1 93 ? -13.206 -1.414 -2.586 1.00 96.75 93 GLY A CA 1
ATOM 694 C C . GLY A 1 93 ? -13.027 -2.766 -3.278 1.00 96.75 93 GLY A C 1
ATOM 695 O O . GLY A 1 93 ? -12.786 -3.789 -2.634 1.00 96.75 93 GLY A O 1
ATOM 696 N N . ARG A 1 94 ? -13.134 -2.798 -4.610 1.00 97.62 94 ARG A N 1
ATOM 697 C CA . ARG A 1 94 ? -13.013 -4.051 -5.369 1.00 97.62 94 ARG A CA 1
ATOM 698 C C . ARG A 1 94 ? -11.569 -4.553 -5.368 1.00 97.62 94 ARG A C 1
ATOM 700 O O . ARG A 1 94 ? -10.616 -3.782 -5.501 1.00 97.62 94 ARG A O 1
ATOM 707 N N . HIS A 1 95 ? -11.425 -5.870 -5.273 1.00 97.94 95 HIS A N 1
ATOM 708 C CA . HIS A 1 95 ? -10.166 -6.584 -5.454 1.00 97.94 95 HIS A CA 1
ATOM 709 C C . HIS A 1 95 ? -10.083 -7.181 -6.867 1.00 97.94 95 HIS A C 1
ATOM 711 O O . HIS A 1 95 ? -11.001 -7.850 -7.347 1.00 97.94 95 HIS A O 1
ATOM 717 N N . HIS A 1 96 ? -8.961 -6.964 -7.542 1.00 98.44 96 HIS A N 1
ATOM 718 C CA . HIS A 1 96 ? -8.747 -7.313 -8.943 1.00 98.44 96 HIS A CA 1
ATOM 719 C C . HIS A 1 96 ? -7.539 -8.237 -9.076 1.00 98.44 96 HIS A C 1
ATOM 721 O O . HIS A 1 96 ? -6.508 -7.973 -8.471 1.00 98.44 96 HIS A O 1
ATOM 727 N N . ARG A 1 97 ? -7.621 -9.280 -9.913 1.00 98.44 97 ARG A N 1
ATOM 728 C CA . ARG A 1 97 ? -6.450 -10.108 -10.298 1.00 98.44 97 ARG A CA 1
ATOM 729 C C . ARG A 1 97 ? -5.839 -9.717 -11.644 1.00 98.44 97 ARG A C 1
ATOM 731 O O . ARG A 1 97 ? -4.720 -10.122 -11.943 1.00 98.44 97 ARG A O 1
ATOM 738 N N . ALA A 1 98 ? -6.596 -8.972 -12.450 1.00 98.06 98 ALA A N 1
ATOM 739 C CA . ALA A 1 98 ? -6.253 -8.588 -13.816 1.00 98.06 98 ALA A CA 1
ATOM 740 C C . ALA A 1 98 ? -6.607 -7.120 -14.119 1.00 98.06 98 ALA A C 1
ATOM 742 O O . ALA A 1 98 ? -7.076 -6.802 -15.216 1.00 98.06 98 ALA A O 1
ATOM 743 N N . TYR A 1 99 ? -6.399 -6.241 -13.129 1.00 98.31 99 TYR A N 1
ATOM 744 C CA . TYR A 1 99 ? -6.520 -4.790 -13.288 1.00 98.31 99 TYR A CA 1
ATOM 745 C C . TYR A 1 99 ? -5.574 -4.297 -14.392 1.00 98.31 99 TYR A C 1
ATOM 747 O O . TYR A 1 99 ? -4.504 -4.877 -14.591 1.00 98.31 99 TYR A O 1
ATOM 755 N N . ASP A 1 100 ? -5.953 -3.242 -15.114 1.00 97.06 100 ASP A N 1
ATOM 756 C CA . ASP A 1 100 ? -5.231 -2.817 -16.321 1.00 97.06 100 ASP A CA 1
ATOM 757 C C . ASP A 1 100 ? -5.067 -1.294 -16.459 1.00 97.06 100 ASP A C 1
ATOM 759 O O . ASP A 1 100 ? -4.948 -0.772 -17.565 1.00 97.06 100 ASP A O 1
ATOM 763 N N . GLY A 1 101 ? -5.025 -0.569 -15.337 1.00 95.69 101 GLY A N 1
ATOM 764 C CA . GLY A 1 101 ? -4.780 0.875 -15.323 1.00 95.69 101 GLY A CA 1
ATOM 765 C C . GLY A 1 101 ? -3.391 1.280 -15.840 1.00 95.69 101 GLY A C 1
ATOM 766 O O . GLY A 1 101 ? -2.528 0.447 -16.131 1.00 95.69 101 GLY A O 1
ATOM 767 N N . ASN A 1 102 ? -3.158 2.589 -15.952 1.00 92.56 102 ASN A N 1
ATOM 768 C CA . ASN A 1 102 ? -1.943 3.135 -16.575 1.00 92.56 102 ASN A CA 1
ATOM 769 C C . ASN A 1 102 ? -0.668 2.879 -15.749 1.00 92.56 102 ASN A C 1
ATOM 771 O O . ASN A 1 102 ? 0.366 2.520 -16.307 1.00 92.56 102 ASN A O 1
ATOM 775 N N . LEU A 1 103 ? -0.748 3.038 -14.421 1.00 92.81 103 LEU A N 1
ATOM 776 C CA . LEU A 1 103 ? 0.387 2.899 -13.489 1.00 92.81 103 LEU A CA 1
ATOM 777 C C . LEU A 1 103 ? 0.348 1.611 -12.648 1.00 92.81 103 LEU A C 1
ATOM 779 O O . LEU A 1 103 ? 1.324 1.281 -11.979 1.00 92.81 103 LEU A O 1
ATOM 783 N N . ILE A 1 104 ? -0.785 0.906 -12.645 1.00 96.75 104 ILE A N 1
ATOM 784 C CA . ILE A 1 104 ? -1.040 -0.277 -11.817 1.00 96.75 104 ILE A CA 1
ATOM 785 C C . ILE A 1 104 ? -1.694 -1.331 -12.702 1.00 96.75 104 ILE A C 1
ATOM 787 O O . ILE A 1 104 ? -2.661 -1.027 -13.401 1.00 96.75 104 ILE A O 1
ATOM 791 N N . LYS A 1 105 ? -1.191 -2.568 -12.658 1.00 97.94 105 LYS A N 1
ATOM 792 C CA . LYS A 1 105 ? -1.740 -3.711 -13.398 1.00 97.94 105 LYS A CA 1
ATOM 793 C C . LYS A 1 105 ? -1.704 -4.990 -12.555 1.00 97.94 105 LYS A C 1
ATOM 795 O O . LYS A 1 105 ? -0.952 -5.084 -11.587 1.00 97.94 105 LYS A O 1
ATOM 800 N N . GLY A 1 106 ? -2.521 -5.973 -12.930 1.00 98.31 106 GLY A N 1
ATOM 801 C CA . GLY A 1 106 ? -2.602 -7.278 -12.278 1.00 98.31 106 GLY A CA 1
ATOM 802 C C . GLY A 1 106 ? -3.365 -7.230 -10.956 1.00 98.31 106 GLY A C 1
ATOM 803 O O . GLY A 1 106 ? -4.566 -6.953 -10.946 1.00 98.31 106 GLY A O 1
ATOM 804 N N . TYR A 1 107 ? -2.675 -7.541 -9.858 1.00 98.75 107 TYR A N 1
ATOM 805 C CA . TYR A 1 107 ? -3.256 -7.651 -8.521 1.00 98.75 107 TYR A CA 1
ATOM 806 C C . TYR A 1 107 ? -3.364 -6.268 -7.863 1.00 98.75 107 TYR A C 1
ATOM 808 O O . TYR A 1 107 ? -2.343 -5.642 -7.568 1.00 98.75 107 TYR A O 1
ATOM 816 N N . ALA A 1 108 ? -4.594 -5.800 -7.633 1.00 98.62 108 ALA A N 1
ATOM 817 C CA . ALA A 1 108 ? -4.880 -4.465 -7.103 1.00 98.62 108 ALA A CA 1
ATOM 818 C C . ALA A 1 108 ? -6.169 -4.447 -6.264 1.00 98.62 108 ALA A C 1
ATOM 820 O O . ALA A 1 108 ? -7.215 -4.892 -6.729 1.00 98.62 108 ALA A O 1
ATOM 821 N N . VAL A 1 109 ? -6.109 -3.934 -5.034 1.00 98.75 109 VAL A N 1
ATOM 822 C CA . VAL A 1 109 ? -7.286 -3.686 -4.176 1.00 98.75 109 VAL A CA 1
ATOM 823 C C . VAL A 1 109 ? -7.541 -2.186 -4.128 1.00 98.75 109 VAL A C 1
ATOM 825 O O . VAL A 1 109 ? -6.638 -1.447 -3.747 1.00 98.75 109 VAL A O 1
ATOM 828 N N . GLU A 1 110 ? -8.734 -1.741 -4.512 1.00 98.50 110 GLU A N 1
ATOM 829 C CA . GLU A 1 110 ? -9.148 -0.333 -4.431 1.00 98.50 110 GLU A CA 1
ATOM 830 C C . GLU A 1 110 ? -9.222 0.140 -2.967 1.00 98.50 110 GLU A C 1
ATOM 832 O O . GLU A 1 110 ? -9.720 -0.580 -2.099 1.00 98.50 110 GLU A O 1
ATOM 837 N N . LEU A 1 111 ? -8.767 1.364 -2.692 1.00 98.44 111 LEU A N 1
ATOM 838 C CA . LEU A 1 111 ? -8.956 2.062 -1.418 1.00 98.44 111 LEU A CA 1
ATOM 839 C C . LEU A 1 111 ? -9.848 3.290 -1.639 1.00 98.44 111 LEU A C 1
ATOM 841 O O . LEU A 1 111 ? -9.700 4.000 -2.634 1.00 98.44 111 LEU A O 1
ATOM 845 N N . GLY A 1 112 ? -10.765 3.554 -0.706 1.00 93.88 112 GLY A N 1
ATOM 846 C CA . GLY A 1 112 ? -11.613 4.750 -0.760 1.00 93.88 112 GLY A CA 1
ATOM 847 C C . GLY A 1 112 ? -10.818 6.064 -0.709 1.00 93.88 112 GLY A C 1
ATOM 848 O O . GLY A 1 112 ? -9.732 6.121 -0.131 1.00 93.88 112 GLY A O 1
ATOM 849 N N . THR A 1 113 ? -11.382 7.130 -1.289 1.00 95.25 113 THR A N 1
ATOM 850 C CA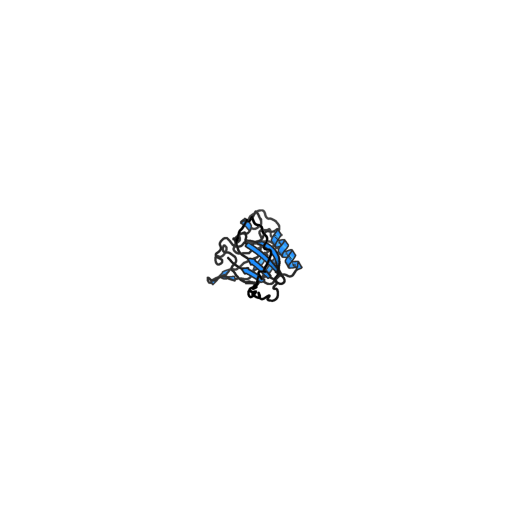 . THR A 1 113 ? -10.831 8.494 -1.210 1.00 95.25 113 THR A CA 1
ATOM 851 C C . THR A 1 113 ? -10.608 8.913 0.238 1.00 95.25 113 THR A C 1
ATOM 853 O O . THR A 1 113 ? -11.457 8.677 1.101 1.00 95.25 113 THR A O 1
ATOM 856 N N . LYS A 1 114 ? -9.486 9.585 0.493 1.00 95.12 114 LYS A N 1
ATOM 857 C CA . LYS A 1 114 ? -9.120 10.074 1.818 1.00 95.12 114 LYS A CA 1
ATOM 858 C C . LYS A 1 114 ? -8.848 11.571 1.801 1.00 95.12 114 LYS A C 1
ATOM 860 O O . LYS A 1 114 ? -8.023 12.039 1.024 1.00 95.12 114 LYS A O 1
ATOM 865 N N . ARG A 1 115 ? -9.512 12.300 2.696 1.00 94.12 115 ARG A N 1
ATOM 866 C CA . ARG A 1 115 ? -9.251 13.714 2.968 1.00 94.12 115 ARG A CA 1
ATOM 867 C C . ARG A 1 115 ? -8.036 13.851 3.892 1.00 94.12 115 ARG A C 1
ATOM 869 O O . ARG A 1 115 ? -8.028 13.244 4.963 1.00 94.12 115 ARG A O 1
ATOM 876 N N . CYS A 1 116 ? -7.047 14.637 3.478 1.00 92.44 116 CYS A N 1
ATOM 877 C CA . CYS A 1 116 ? -5.922 15.071 4.306 1.00 92.44 116 CYS A CA 1
ATOM 878 C C . CYS A 1 116 ? -6.266 16.318 5.136 1.00 92.44 116 CYS A C 1
ATOM 880 O O . CYS A 1 116 ? -7.273 16.991 4.900 1.00 92.44 116 CYS A O 1
ATOM 882 N N . HIS A 1 117 ? -5.416 16.611 6.124 1.00 90.19 117 HIS A N 1
ATOM 883 C CA . HIS A 1 117 ? -5.601 17.705 7.083 1.00 90.19 117 HIS A CA 1
ATOM 884 C C . HIS A 1 117 ? -5.533 19.110 6.452 1.00 90.19 117 HIS A C 1
ATOM 886 O O . HIS A 1 117 ? -6.118 20.047 6.986 1.00 90.19 117 HIS A O 1
ATOM 892 N N . ASP A 1 118 ? -4.864 19.246 5.307 1.00 92.69 118 ASP A N 1
ATOM 893 C CA . ASP A 1 118 ? -4.752 20.470 4.500 1.00 92.69 118 ASP A CA 1
ATOM 894 C C . ASP A 1 118 ? -6.001 20.761 3.641 1.00 92.69 118 ASP A C 1
ATOM 896 O O . ASP A 1 118 ? -6.089 21.803 2.997 1.00 92.69 118 ASP A O 1
ATOM 900 N N . GLY A 1 119 ? -6.962 19.831 3.598 1.00 93.31 119 GLY A N 1
ATOM 901 C CA . GLY A 1 119 ? -8.121 19.887 2.709 1.00 93.31 119 GLY A CA 1
ATOM 902 C C . GLY A 1 119 ? -7.973 19.082 1.410 1.00 93.31 119 GLY A C 1
ATOM 903 O O . GLY A 1 119 ? -8.969 18.905 0.707 1.00 93.31 119 GLY A O 1
ATOM 904 N N . THR A 1 120 ? -6.791 18.543 1.094 1.00 95.12 120 THR A N 1
ATOM 905 C CA . THR A 1 120 ? -6.544 17.796 -0.146 1.00 95.12 120 THR A CA 1
ATOM 906 C C . THR A 1 120 ? -7.197 16.417 -0.107 1.00 95.12 120 THR A C 1
ATOM 908 O O . THR A 1 120 ? -6.923 15.596 0.767 1.00 95.12 120 THR A O 1
ATOM 911 N N . ASP A 1 121 ? -8.009 16.103 -1.119 1.00 96.00 121 ASP A N 1
ATOM 912 C CA . ASP A 1 121 ? -8.431 14.722 -1.365 1.00 96.00 121 ASP A CA 1
ATOM 913 C C . ASP A 1 121 ? -7.327 13.911 -2.047 1.00 96.00 121 ASP A C 1
ATOM 915 O O . ASP A 1 121 ? -6.727 14.329 -3.049 1.00 96.00 121 ASP A O 1
ATOM 919 N N . ARG A 1 122 ? -7.100 12.712 -1.516 1.00 96.94 122 ARG A N 1
ATOM 920 C CA . ARG A 1 122 ? -6.190 11.686 -2.018 1.00 96.94 122 ARG A CA 1
ATOM 921 C C . ARG A 1 122 ? -7.040 10.551 -2.587 1.00 96.94 122 ARG A C 1
ATOM 923 O O . ARG A 1 122 ? -7.660 9.782 -1.855 1.00 96.94 122 ARG A O 1
ATOM 930 N N . THR A 1 123 ? -7.106 10.518 -3.911 1.00 96.19 123 THR A N 1
ATOM 931 C CA . THR A 1 123 ? -7.906 9.605 -4.739 1.00 96.19 123 THR A CA 1
ATOM 932 C C . THR A 1 123 ? -7.028 8.524 -5.373 1.00 96.19 123 THR A C 1
ATOM 934 O O . THR A 1 123 ? -5.802 8.606 -5.302 1.00 96.19 123 THR A O 1
ATOM 937 N N . GLU A 1 124 ? -7.654 7.532 -6.019 1.00 95.06 124 GLU A N 1
ATOM 938 C CA . GLU A 1 124 ? -6.968 6.506 -6.834 1.00 95.06 124 GLU A CA 1
ATOM 939 C C . GLU A 1 124 ? -5.882 5.734 -6.059 1.00 95.06 124 GLU A C 1
ATOM 941 O O . GLU A 1 124 ? -4.808 5.410 -6.568 1.00 95.06 124 GLU A O 1
ATOM 946 N N . LEU A 1 125 ? -6.172 5.455 -4.787 1.00 98.00 125 LEU A N 1
ATOM 947 C CA . LEU A 1 125 ? -5.299 4.740 -3.865 1.00 98.00 125 LEU A CA 1
ATOM 948 C C . LEU A 1 125 ? -5.575 3.231 -3.941 1.00 98.00 125 LEU A C 1
ATOM 950 O O . LEU A 1 125 ? -6.722 2.803 -4.066 1.00 98.00 125 LEU A O 1
ATOM 954 N N . PHE A 1 126 ? -4.524 2.414 -3.841 1.00 98.69 126 PHE A N 1
ATOM 955 C CA . PHE A 1 126 ? -4.614 0.956 -3.962 1.00 98.69 126 PHE A CA 1
ATOM 956 C C . PHE A 1 126 ? -3.690 0.217 -2.983 1.00 98.69 126 PHE A C 1
ATOM 958 O O . PHE A 1 126 ? -2.728 0.786 -2.463 1.00 98.69 126 PHE A O 1
ATOM 965 N N . ILE A 1 127 ? -3.933 -1.085 -2.809 1.00 98.81 127 ILE A N 1
ATOM 966 C CA . ILE A 1 127 ? -2.914 -2.075 -2.422 1.00 98.81 127 ILE A CA 1
ATOM 967 C C . ILE A 1 127 ? -2.516 -2.845 -3.687 1.00 98.81 127 ILE A C 1
ATOM 969 O O . ILE A 1 127 ? -3.368 -3.520 -4.264 1.00 98.81 127 ILE A O 1
ATOM 973 N N . HIS A 1 128 ? -1.263 -2.742 -4.142 1.00 98.69 128 HIS A N 1
ATOM 974 C CA . HIS A 1 128 ? -0.824 -3.323 -5.424 1.00 98.69 128 HIS A CA 1
ATOM 975 C C . HIS A 1 128 ? 0.645 -3.800 -5.436 1.00 98.69 128 HIS A C 1
ATOM 977 O O . HIS A 1 128 ? 1.339 -3.776 -4.420 1.00 98.69 128 HIS A O 1
ATOM 983 N N . SER A 1 129 ? 1.133 -4.228 -6.605 1.00 98.12 129 SER A N 1
ATOM 984 C CA . SER A 1 129 ? 2.557 -4.474 -6.888 1.00 98.12 129 SER A CA 1
ATOM 985 C C . SER A 1 129 ? 2.927 -4.030 -8.317 1.00 98.12 129 SER A C 1
ATOM 987 O O . SER A 1 129 ? 2.092 -3.451 -9.014 1.00 98.12 129 SER A O 1
ATOM 989 N N . GLN A 1 130 ? 4.161 -4.298 -8.759 1.00 97.25 130 GLN A N 1
ATOM 990 C CA . GLN A 1 130 ? 4.594 -4.142 -10.154 1.00 97.25 130 GLN A CA 1
ATOM 991 C C . GLN A 1 130 ? 4.606 -5.497 -10.862 1.00 97.25 130 GLN A C 1
ATOM 993 O O . GLN A 1 130 ? 5.388 -6.396 -10.544 1.00 97.25 130 GLN A O 1
ATOM 998 N N . MET A 1 131 ? 3.680 -5.649 -11.802 1.00 97.75 131 MET A N 1
ATOM 999 C CA . MET A 1 131 ? 3.431 -6.880 -12.544 1.00 97.75 131 MET A CA 1
ATOM 1000 C C . MET A 1 131 ? 2.690 -6.572 -13.851 1.00 97.75 131 MET A C 1
ATOM 1002 O O . MET A 1 131 ? 2.154 -5.478 -14.031 1.00 97.75 131 MET A O 1
ATOM 1006 N N . THR A 1 132 ? 2.634 -7.533 -14.772 1.00 98.00 132 THR A N 1
ATOM 1007 C CA . THR A 1 132 ? 1.754 -7.435 -15.951 1.00 98.00 132 THR A CA 1
ATOM 1008 C C . THR A 1 132 ? 0.277 -7.537 -15.547 1.00 98.00 132 THR A C 1
ATOM 1010 O O . THR A 1 132 ? -0.048 -7.962 -14.436 1.00 98.00 132 THR A O 1
ATOM 1013 N N . ARG A 1 133 ? -0.647 -7.257 -16.479 1.00 97.50 133 ARG A N 1
ATOM 1014 C CA . ARG A 1 133 ? -2.089 -7.526 -16.295 1.00 97.50 133 ARG A CA 1
ATOM 1015 C C . ARG A 1 133 ? -2.380 -8.982 -15.898 1.00 97.50 133 ARG A C 1
ATOM 1017 O O . ARG A 1 133 ? -3.271 -9.228 -15.102 1.00 97.50 133 ARG A O 1
ATOM 1024 N N . SER A 1 134 ? -1.612 -9.949 -16.402 1.00 96.12 134 SER A N 1
ATOM 1025 C CA . SER A 1 134 ? -1.721 -11.373 -16.036 1.00 96.12 134 SER A CA 1
ATOM 1026 C C . SER A 1 134 ? -1.050 -11.738 -14.700 1.00 96.12 134 SER A C 1
ATOM 1028 O O . SER A 1 134 ? -0.995 -12.908 -14.329 1.00 96.12 134 SER A O 1
ATOM 1030 N N . GLY A 1 135 ? -0.497 -10.761 -13.978 1.00 95.81 135 GLY A N 1
ATOM 1031 C CA . GLY A 1 135 ? 0.265 -10.974 -12.751 1.00 95.81 135 GLY A CA 1
ATOM 1032 C C . GLY A 1 135 ? 1.654 -11.589 -12.955 1.00 95.81 135 GLY A C 1
ATOM 1033 O O . GLY A 1 135 ? 2.260 -12.067 -11.995 1.00 95.81 135 GLY A O 1
ATOM 1034 N N . GLY A 1 136 ? 2.162 -11.605 -14.187 1.00 96.44 136 GLY A N 1
ATOM 1035 C CA . GLY A 1 136 ? 3.529 -12.006 -14.522 1.00 96.44 136 GLY A CA 1
ATOM 1036 C C . GLY A 1 136 ? 4.546 -10.889 -14.272 1.00 96.44 136 GLY A C 1
ATOM 1037 O O . GLY A 1 136 ? 4.263 -9.899 -13.598 1.00 96.44 136 GLY A O 1
ATOM 1038 N N . GLN A 1 137 ? 5.745 -11.038 -14.832 1.00 96.94 137 GLN A N 1
ATOM 1039 C CA . GLN A 1 137 ? 6.757 -9.980 -14.866 1.00 96.94 137 GLN A CA 1
ATOM 1040 C C . GLN A 1 137 ? 6.876 -9.418 -16.280 1.00 96.94 137 GLN A C 1
ATOM 1042 O O . GLN A 1 137 ? 6.947 -10.165 -17.253 1.00 96.94 137 GLN A O 1
ATOM 1047 N N . GLY A 1 138 ? 6.826 -8.092 -16.385 1.00 93.81 138 GLY A N 1
ATOM 1048 C CA . GLY A 1 138 ? 6.965 -7.355 -17.634 1.00 93.81 138 GLY A CA 1
ATOM 1049 C C . GLY A 1 138 ? 8.424 -7.053 -17.970 1.00 93.81 138 GLY A C 1
ATOM 1050 O O . GLY A 1 138 ? 9.339 -7.344 -17.204 1.00 93.81 138 GLY A O 1
ATOM 1051 N N . ARG A 1 139 ? 8.648 -6.419 -19.126 1.00 89.94 139 ARG A N 1
ATOM 1052 C CA . ARG A 1 139 ? 10.002 -6.092 -19.606 1.00 89.94 139 ARG A CA 1
ATOM 1053 C C . ARG A 1 139 ? 10.680 -4.947 -18.840 1.00 89.94 139 ARG A C 1
ATOM 1055 O O . ARG A 1 139 ? 11.901 -4.858 -18.893 1.00 89.94 139 ARG A O 1
ATOM 1062 N N . GLY A 1 140 ? 9.936 -4.111 -18.113 1.00 92.06 140 GLY A N 1
ATOM 1063 C CA . GLY A 1 140 ? 10.471 -3.011 -17.299 1.00 92.06 140 GLY A CA 1
ATOM 1064 C C . GLY A 1 140 ? 9.386 -2.073 -16.761 1.00 92.06 140 GLY A C 1
ATOM 1065 O O . GLY A 1 140 ? 8.195 -2.291 -17.004 1.00 92.06 140 GLY A O 1
ATOM 1066 N N . GLY A 1 141 ? 9.808 -1.028 -16.041 1.00 89.31 141 GLY A N 1
ATOM 1067 C CA . GLY A 1 141 ? 8.922 -0.016 -15.454 1.00 89.31 141 GLY A CA 1
ATOM 1068 C C . GLY A 1 141 ? 7.873 -0.618 -14.513 1.00 89.31 141 GLY A C 1
ATOM 1069 O O . GLY A 1 141 ? 8.108 -1.652 -13.896 1.00 89.31 141 GLY A O 1
ATOM 1070 N N . TYR A 1 142 ? 6.677 -0.022 -14.473 1.00 90.62 142 TYR A N 1
ATOM 1071 C CA . TYR A 1 142 ? 5.575 -0.392 -13.565 1.00 90.62 142 TYR A CA 1
ATOM 1072 C C . TYR A 1 142 ? 5.071 -1.850 -13.651 1.00 90.62 142 TYR A C 1
ATOM 1074 O O . TYR A 1 142 ? 4.198 -2.249 -12.883 1.00 90.62 142 TYR A O 1
ATOM 1082 N N . GLN A 1 143 ? 5.601 -2.656 -14.576 1.00 95.00 143 GLN A N 1
ATOM 1083 C CA . GLN A 1 143 ? 5.232 -4.058 -14.778 1.00 95.00 143 GLN A CA 1
ATOM 1084 C C . GLN A 1 143 ? 6.307 -5.060 -14.322 1.00 95.00 143 GLN A C 1
ATOM 1086 O O . GLN A 1 143 ? 6.067 -6.266 -14.394 1.00 95.00 143 GLN A O 1
ATOM 1091 N N . ARG A 1 144 ? 7.483 -4.597 -13.880 1.00 96.31 144 ARG A N 1
ATOM 1092 C CA . ARG A 1 144 ? 8.614 -5.431 -13.446 1.00 96.31 144 ARG A CA 1
ATOM 1093 C C . ARG A 1 144 ? 8.986 -5.093 -12.000 1.00 96.31 144 ARG A C 1
ATOM 1095 O O . ARG A 1 144 ? 8.787 -3.967 -11.556 1.00 96.31 144 ARG A O 1
ATOM 1102 N N . TRP A 1 145 ? 9.480 -6.079 -11.264 1.00 97.31 145 TRP A N 1
ATOM 1103 C CA . TRP A 1 145 ? 9.962 -5.936 -9.898 1.00 97.31 145 TRP A CA 1
ATOM 1104 C C . TRP A 1 145 ? 11.458 -6.248 -9.854 1.00 97.31 145 TRP A C 1
ATOM 1106 O O . TRP A 1 145 ? 11.859 -7.405 -9.984 1.00 97.31 145 TRP A O 1
ATOM 1116 N N . ASP A 1 146 ? 12.260 -5.212 -9.643 1.00 96.00 146 ASP A N 1
ATOM 1117 C CA . ASP A 1 146 ? 13.718 -5.233 -9.686 1.00 96.00 146 ASP A CA 1
ATOM 1118 C C . ASP A 1 146 ? 14.349 -5.297 -8.288 1.00 96.00 146 ASP A C 1
ATOM 1120 O O . ASP A 1 146 ? 15.398 -5.919 -8.124 1.00 96.00 146 ASP A O 1
ATOM 1124 N N . GLY A 1 147 ? 13.732 -4.715 -7.249 1.00 94.81 147 GLY A N 1
ATOM 1125 C CA . GLY A 1 147 ? 14.334 -4.756 -5.909 1.00 94.81 147 GLY A CA 1
ATOM 1126 C C . GLY A 1 147 ? 13.640 -3.959 -4.797 1.00 94.81 147 GLY A C 1
ATOM 1127 O O . GLY A 1 147 ? 12.470 -3.608 -4.910 1.00 94.81 147 GLY A O 1
ATOM 1128 N N . PRO A 1 148 ? 14.343 -3.670 -3.682 1.00 94.69 148 PRO A N 1
ATOM 1129 C CA . PRO A 1 148 ? 13.783 -2.951 -2.531 1.00 94.69 148 PRO A CA 1
ATOM 1130 C C . PRO A 1 148 ? 13.250 -1.544 -2.844 1.00 94.69 148 PRO A C 1
ATOM 1132 O O . PRO A 1 148 ? 12.272 -1.115 -2.235 1.00 94.69 148 PRO A O 1
ATOM 1135 N N . ALA A 1 149 ? 13.825 -0.847 -3.830 1.00 93.50 149 ALA A N 1
AT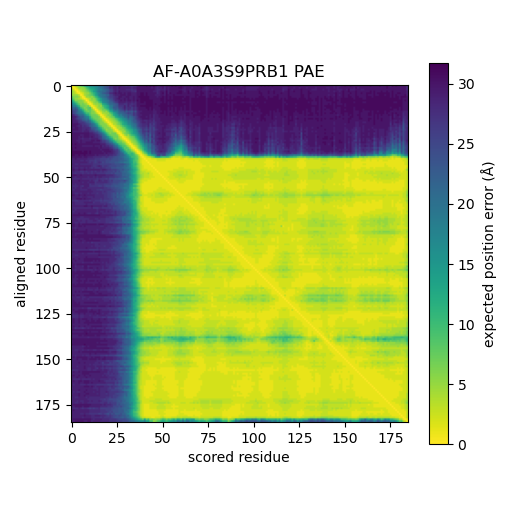OM 1136 C CA . ALA A 1 149 ? 13.339 0.467 -4.264 1.00 93.50 149 ALA A CA 1
ATOM 1137 C C . ALA A 1 149 ? 11.881 0.424 -4.769 1.00 93.50 149 ALA A C 1
ATOM 1139 O O . ALA A 1 149 ? 11.145 1.408 -4.656 1.00 93.50 149 ALA A O 1
ATOM 1140 N N . ASP A 1 150 ? 11.427 -0.734 -5.260 1.00 96.44 150 ASP A N 1
ATOM 1141 C CA . ASP A 1 150 ? 10.087 -0.926 -5.807 1.00 96.44 150 ASP A CA 1
ATOM 1142 C C . ASP A 1 150 ? 8.975 -0.990 -4.764 1.00 96.44 150 ASP A C 1
ATOM 1144 O O . ASP A 1 150 ? 7.807 -1.021 -5.146 1.00 96.44 150 ASP A O 1
ATOM 1148 N N . TYR A 1 151 ? 9.276 -0.944 -3.469 1.00 98.00 151 TYR A N 1
ATOM 1149 C CA . TYR A 1 151 ? 8.245 -0.698 -2.461 1.00 98.00 151 TYR A CA 1
ATOM 1150 C C . TYR A 1 151 ? 7.775 0.775 -2.460 1.00 98.00 151 TYR A C 1
ATOM 1152 O O . TYR A 1 151 ? 6.643 1.050 -2.067 1.00 98.00 151 TYR A O 1
ATOM 1160 N N . THR A 1 152 ? 8.565 1.717 -2.994 1.00 96.88 152 THR A N 1
ATOM 1161 C CA . THR A 1 152 ? 8.137 3.122 -3.149 1.00 96.88 152 THR A CA 1
ATOM 1162 C C . THR A 1 152 ? 7.014 3.275 -4.185 1.00 96.88 152 THR A C 1
ATOM 1164 O O . THR A 1 152 ? 6.954 2.563 -5.196 1.00 96.88 152 THR A O 1
ATOM 1167 N N . SER A 1 153 ? 6.080 4.198 -3.947 1.00 96.06 153 SER A N 1
ATOM 1168 C CA . SER A 1 153 ? 4.834 4.311 -4.720 1.00 96.06 153 SER A CA 1
ATOM 1169 C C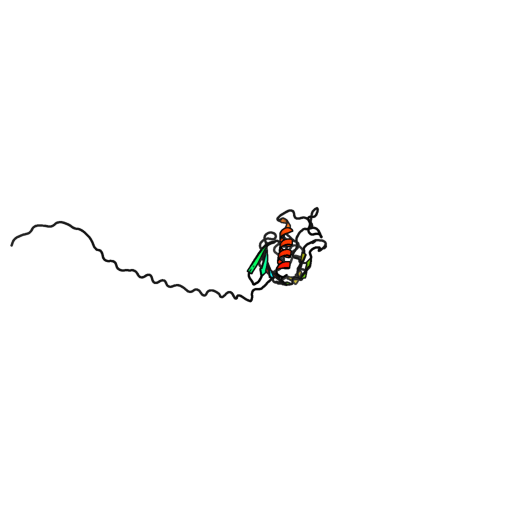 . SER A 1 153 ? 4.409 5.766 -4.966 1.00 96.06 153 SER A C 1
ATOM 1171 O O . SER A 1 153 ? 5.098 6.710 -4.588 1.00 96.06 153 SER A O 1
ATOM 1173 N N . HIS A 1 154 ? 3.251 5.960 -5.605 1.00 96.12 154 HIS A N 1
ATOM 1174 C CA . HIS A 1 154 ? 2.612 7.274 -5.769 1.00 96.12 154 HIS A CA 1
ATOM 1175 C C . HIS A 1 154 ? 1.636 7.615 -4.608 1.00 96.12 154 HIS A C 1
ATOM 1177 O O . HIS A 1 154 ? 0.783 8.493 -4.731 1.00 96.12 154 HIS A O 1
ATOM 1183 N N . GLY A 1 155 ? 1.754 6.901 -3.478 1.00 96.44 155 GLY A N 1
ATOM 1184 C CA . GLY A 1 155 ? 0.914 7.011 -2.271 1.00 96.44 155 GLY A CA 1
ATOM 1185 C C . GLY A 1 155 ? 0.062 5.771 -1.969 1.00 96.44 155 GLY A C 1
ATOM 1186 O O . GLY A 1 155 ? -0.562 5.692 -0.922 1.00 96.44 155 GLY A O 1
ATOM 1187 N N . CYS A 1 156 ? 0.066 4.771 -2.850 1.00 98.00 156 CYS A N 1
ATOM 1188 C CA . CYS A 1 156 ? -0.553 3.459 -2.624 1.00 98.00 156 CYS A CA 1
ATOM 1189 C C . CYS A 1 156 ? 0.237 2.604 -1.613 1.00 98.00 156 CYS A C 1
ATOM 1191 O O . CYS A 1 156 ? 1.433 2.841 -1.426 1.00 98.00 156 CYS A O 1
ATOM 1193 N N . VAL A 1 157 ? -0.378 1.563 -1.038 1.00 98.62 157 VAL A N 1
ATOM 1194 C CA . VAL A 1 157 ? 0.378 0.458 -0.417 1.00 98.62 157 VAL A CA 1
ATOM 1195 C C . VAL A 1 157 ? 0.948 -0.415 -1.532 1.00 98.62 157 VAL A C 1
ATOM 1197 O O . VAL A 1 157 ? 0.217 -0.847 -2.427 1.00 98.62 157 VAL A O 1
ATOM 1200 N N . LYS A 1 158 ? 2.246 -0.703 -1.476 1.00 98.31 158 LYS A N 1
ATOM 1201 C CA . LYS A 1 158 ? 2.938 -1.509 -2.483 1.00 98.31 158 LYS A CA 1
ATOM 1202 C C . LYS A 1 158 ? 3.613 -2.712 -1.831 1.00 98.31 158 LYS A C 1
ATOM 1204 O O . LYS A 1 158 ? 4.252 -2.576 -0.792 1.00 98.31 158 LYS A O 1
ATOM 1209 N N . LEU A 1 159 ? 3.440 -3.883 -2.432 1.00 98.75 159 LEU A N 1
ATOM 1210 C CA . LEU A 1 159 ? 3.962 -5.181 -1.991 1.00 98.75 159 LEU A CA 1
ATOM 1211 C C . LEU A 1 159 ? 4.833 -5.794 -3.090 1.00 98.75 159 LEU A C 1
ATOM 1213 O O . LEU A 1 159 ? 4.721 -5.396 -4.250 1.00 98.75 159 LEU A O 1
ATOM 1217 N N . ARG A 1 160 ? 5.622 -6.824 -2.776 1.00 98.38 160 ARG A N 1
ATOM 1218 C CA . ARG A 1 160 ? 6.282 -7.668 -3.788 1.00 98.38 160 ARG A CA 1
ATOM 1219 C C . ARG A 1 160 ? 5.249 -8.553 -4.533 1.00 98.38 160 ARG A C 1
ATOM 1221 O O . ARG A 1 160 ? 4.217 -8.899 -3.952 1.00 98.38 160 ARG A O 1
ATOM 1228 N N . PRO A 1 161 ? 5.490 -8.976 -5.797 1.00 98.44 161 PRO A N 1
ATOM 1229 C CA . PRO A 1 161 ? 4.512 -9.747 -6.578 1.00 98.44 161 PRO A CA 1
ATOM 1230 C C . PRO A 1 161 ? 4.150 -11.130 -6.022 1.00 98.44 161 PRO A C 1
ATOM 1232 O O . PRO A 1 161 ? 3.118 -11.674 -6.411 1.00 98.44 161 PRO A O 1
ATOM 1235 N N . ALA A 1 162 ? 4.984 -11.718 -5.159 1.00 98.50 162 ALA A N 1
ATOM 1236 C CA . ALA A 1 162 ? 4.670 -12.962 -4.453 1.00 98.50 162 ALA A CA 1
ATOM 1237 C C . ALA A 1 162 ? 3.724 -12.683 -3.273 1.00 98.50 162 ALA A C 1
ATOM 1239 O O . ALA A 1 162 ? 2.630 -13.237 -3.207 1.00 98.50 162 ALA A O 1
ATOM 1240 N N . ASP A 1 163 ? 4.121 -11.748 -2.414 1.00 98.81 163 ASP A N 1
ATOM 1241 C CA . ASP A 1 163 ? 3.446 -11.314 -1.194 1.00 98.81 163 ASP A CA 1
ATOM 1242 C C . ASP A 1 163 ? 1.982 -10.915 -1.448 1.00 98.81 163 ASP A C 1
ATOM 1244 O O . ASP A 1 163 ? 1.087 -11.363 -0.738 1.00 98.81 163 ASP A O 1
ATOM 1248 N N . ILE A 1 164 ? 1.691 -10.151 -2.513 1.00 98.81 164 ILE A N 1
ATOM 1249 C CA . ILE A 1 164 ? 0.299 -9.793 -2.844 1.00 98.81 164 ILE A CA 1
ATOM 1250 C C . ILE A 1 164 ? -0.530 -10.977 -3.368 1.00 98.81 164 ILE A C 1
ATOM 1252 O O . ILE A 1 164 ? -1.724 -11.059 -3.086 1.00 98.81 164 ILE A O 1
ATOM 1256 N N . LYS A 1 165 ? 0.074 -11.924 -4.098 1.00 98.81 165 LYS A N 1
ATOM 1257 C CA . LYS A 1 165 ? -0.629 -13.143 -4.534 1.00 98.81 165 LYS A CA 1
ATOM 1258 C C . LYS A 1 165 ? -0.941 -14.044 -3.346 1.00 98.81 165 LYS A C 1
ATOM 1260 O O . LYS A 1 165 ? -2.011 -14.650 -3.304 1.00 98.81 165 LYS A O 1
ATOM 1265 N N . GLU A 1 166 ? -0.033 -14.110 -2.375 1.00 98.81 166 GLU A N 1
ATOM 1266 C CA . GLU A 1 166 ? -0.281 -14.836 -1.137 1.00 98.81 166 GLU A CA 1
ATOM 1267 C C . GLU A 1 166 ? -1.332 -14.140 -0.265 1.00 98.81 166 GLU A C 1
ATOM 1269 O O . GLU A 1 166 ? -2.244 -14.811 0.216 1.00 98.81 166 GLU A O 1
ATOM 1274 N N . LEU A 1 167 ? -1.286 -12.810 -0.141 1.00 98.81 167 LEU A N 1
ATOM 1275 C CA . LEU A 1 167 ? -2.326 -12.039 0.537 1.00 98.81 167 LEU A CA 1
ATOM 1276 C C . LEU A 1 167 ? -3.707 -12.373 -0.042 1.00 98.81 167 LEU A C 1
ATOM 1278 O O . LEU A 1 167 ? -4.601 -12.731 0.716 1.00 98.81 167 LEU A O 1
ATOM 1282 N N . TYR A 1 168 ? -3.864 -12.358 -1.371 1.00 98.81 168 TYR A N 1
ATOM 1283 C CA . TYR A 1 168 ? -5.106 -12.794 -2.021 1.00 98.81 168 TYR A CA 1
ATOM 1284 C C . TYR A 1 168 ? -5.468 -14.235 -1.619 1.00 98.81 168 TYR A C 1
ATOM 1286 O O . TYR A 1 168 ? -6.537 -14.442 -1.058 1.00 98.81 168 TYR A O 1
ATOM 1294 N N . ARG A 1 169 ? -4.556 -15.209 -1.780 1.00 98.69 169 ARG A N 1
ATOM 1295 C CA . ARG A 1 169 ? -4.754 -16.626 -1.387 1.00 98.69 169 ARG A CA 1
ATOM 1296 C C . ARG A 1 169 ? -5.219 -16.800 0.071 1.00 98.69 169 ARG A C 1
ATOM 1298 O O . ARG A 1 169 ? -5.937 -17.753 0.381 1.00 98.69 169 ARG A O 1
ATOM 1305 N N . ILE A 1 170 ? -4.771 -15.931 0.975 1.00 98.50 170 ILE A N 1
ATOM 1306 C CA . ILE A 1 170 ? -5.130 -15.931 2.399 1.00 98.50 170 ILE A CA 1
ATOM 1307 C C . ILE A 1 170 ? -6.510 -15.295 2.612 1.00 98.50 170 ILE A C 1
ATOM 1309 O O . ILE A 1 170 ? -7.339 -15.877 3.312 1.00 98.50 170 ILE A O 1
ATOM 1313 N N . LEU A 1 171 ? -6.795 -14.155 1.981 1.00 98.38 171 LEU A N 1
ATOM 1314 C CA . LEU A 1 171 ? -8.086 -13.466 2.094 1.00 98.38 171 LEU A CA 1
ATOM 1315 C C . LEU A 1 171 ? -9.230 -14.247 1.426 1.00 98.38 171 LEU A C 1
ATOM 1317 O O . LEU A 1 171 ? -10.304 -14.371 2.012 1.00 98.38 171 LEU A O 1
ATOM 1321 N N . ASP A 1 172 ? -8.969 -14.883 0.282 1.00 98.31 172 ASP A N 1
ATOM 1322 C CA . ASP A 1 172 ? -9.881 -15.817 -0.396 1.00 98.31 172 ASP A CA 1
ATOM 1323 C C . ASP A 1 172 ? -10.309 -16.975 0.526 1.00 98.31 172 ASP A C 1
ATOM 1325 O O . ASP A 1 172 ? -11.446 -17.435 0.481 1.00 98.31 172 ASP A O 1
ATOM 1329 N N . ARG A 1 173 ? -9.388 -17.448 1.378 1.00 97.88 173 ARG A N 1
ATOM 1330 C CA . ARG A 1 173 ? -9.587 -18.588 2.287 1.00 97.88 173 ARG A CA 1
ATOM 1331 C C . ARG A 1 173 ? -10.255 -18.208 3.609 1.00 97.88 173 ARG A C 1
ATOM 1333 O O . ARG A 1 173 ? -10.953 -19.032 4.194 1.00 97.88 173 ARG A O 1
ATOM 1340 N N . HIS A 1 174 ? -9.984 -17.011 4.125 1.00 95.75 174 HIS A N 1
ATOM 1341 C CA . HIS A 1 174 ? -10.354 -16.620 5.493 1.00 95.75 174 HIS A CA 1
ATOM 1342 C C . HIS A 1 174 ? -11.413 -15.516 5.581 1.00 95.75 174 HIS A C 1
ATOM 1344 O O . HIS A 1 174 ? -11.837 -15.182 6.694 1.00 95.75 174 HIS A O 1
ATOM 1350 N N . GLY A 1 175 ? -11.854 -15.005 4.430 1.00 95.06 175 GLY A N 1
ATOM 1351 C CA . GLY A 1 175 ? -12.760 -13.875 4.296 1.00 95.06 175 GLY A CA 1
ATOM 1352 C C . GLY A 1 175 ? -11.988 -12.578 4.065 1.00 95.06 175 GLY A C 1
ATOM 1353 O O . GLY A 1 175 ? -11.117 -12.201 4.858 1.00 95.06 175 GLY A O 1
ATOM 1354 N N . TRP A 1 176 ? -12.343 -11.882 2.986 1.00 97.56 176 TRP A N 1
ATOM 1355 C CA . TRP A 1 176 ? -11.856 -10.540 2.696 1.00 97.56 176 TRP A CA 1
ATOM 1356 C C . TRP A 1 176 ? -12.376 -9.551 3.758 1.00 97.56 176 TRP A C 1
ATOM 1358 O O . TRP A 1 176 ? -13.589 -9.474 3.966 1.00 97.56 176 TRP A O 1
ATOM 1368 N N . PRO A 1 177 ? -11.504 -8.801 4.459 1.00 97.44 177 PRO A N 1
ATOM 1369 C CA . PRO A 1 177 ? -11.942 -7.735 5.351 1.00 97.44 177 PRO A CA 1
ATOM 1370 C C . PRO A 1 177 ? -12.555 -6.578 4.556 1.00 97.44 177 PRO A C 1
ATOM 1372 O O . PRO A 1 177 ? -12.242 -6.374 3.388 1.00 97.44 177 PRO A O 1
ATOM 1375 N N . THR A 1 178 ? -13.368 -5.760 5.221 1.00 97.38 178 THR A N 1
ATOM 1376 C CA . THR A 1 178 ? -13.963 -4.546 4.634 1.00 97.38 178 THR A CA 1
ATOM 1377 C C . THR A 1 178 ? -13.117 -3.288 4.839 1.00 97.38 178 THR A C 1
ATOM 1379 O O . THR A 1 178 ? -13.430 -2.245 4.268 1.00 97.38 178 THR A O 1
ATOM 1382 N N . THR A 1 179 ? -12.057 -3.345 5.657 1.00 98.06 179 THR A N 1
ATOM 1383 C CA . THR A 1 179 ? -11.268 -2.161 6.040 1.00 98.06 179 THR A CA 1
ATOM 1384 C C . THR A 1 179 ? -9.757 -2.379 6.034 1.00 98.06 179 THR A C 1
ATOM 1386 O O . THR A 1 179 ? -9.248 -3.449 6.386 1.00 98.06 179 THR A O 1
ATOM 1389 N N . LEU A 1 180 ? -9.048 -1.303 5.688 1.00 98.62 180 LEU A N 1
ATOM 1390 C CA . LEU A 1 180 ? -7.630 -1.080 5.957 1.00 98.62 180 LEU A CA 1
ATOM 1391 C C . LEU A 1 180 ? -7.502 -0.010 7.051 1.00 98.62 180 LEU A C 1
ATOM 1393 O O . LEU A 1 180 ? -8.171 1.019 6.993 1.00 98.62 180 LEU A O 1
ATOM 1397 N N . ARG A 1 181 ? -6.628 -0.229 8.033 1.00 97.94 181 ARG A N 1
ATOM 1398 C CA . ARG A 1 181 ? -6.219 0.771 9.030 1.00 97.94 181 ARG A CA 1
ATOM 1399 C C . ARG A 1 181 ? -4.776 1.184 8.764 1.00 97.94 181 ARG A C 1
ATOM 1401 O O . ARG A 1 181 ? -3.891 0.336 8.839 1.00 97.94 181 ARG A O 1
ATOM 1408 N N . VAL A 1 182 ? -4.549 2.454 8.458 1.00 97.75 182 VAL A N 1
ATOM 1409 C CA . VAL A 1 182 ? -3.217 3.053 8.307 1.00 97.75 182 VAL A CA 1
ATOM 1410 C C . VAL A 1 182 ? -2.831 3.719 9.624 1.00 97.75 182 VAL A C 1
ATOM 1412 O O . VAL A 1 182 ? -3.678 4.373 10.233 1.00 97.75 182 VAL A O 1
ATOM 1415 N N . THR A 1 183 ? -1.604 3.501 10.097 1.00 94.75 183 THR A N 1
ATOM 1416 C CA . THR A 1 183 ? -1.157 3.988 11.412 1.00 94.75 183 THR A CA 1
ATOM 1417 C C . THR A 1 183 ? 0.315 4.391 11.438 1.00 94.75 183 THR A C 1
ATOM 1419 O O . THR A 1 183 ? 1.173 3.552 11.134 1.00 94.75 183 THR A O 1
ATOM 1422 N N . GLY A 1 184 ? 0.580 5.582 11.971 1.00 83.81 184 GLY A N 1
ATOM 1423 C CA . GLY A 1 184 ? 1.899 6.064 12.380 1.00 83.81 184 GLY A CA 1
ATOM 1424 C C . GLY A 1 184 ? 2.749 6.546 11.211 1.00 83.81 184 GLY A C 1
ATOM 1425 O O . GLY A 1 184 ? 2.649 6.009 10.111 1.00 83.81 184 GLY A O 1
ATOM 1426 N N . GLY A 1 185 ? 3.588 7.550 11.458 1.00 60.78 185 GLY A N 1
ATOM 1427 C CA . GLY A 1 185 ? 4.512 8.160 10.503 1.00 60.78 185 GLY A CA 1
ATOM 1428 C C . GLY A 1 185 ? 5.197 9.377 11.105 1.00 60.78 185 GLY A C 1
ATOM 1429 O O . GLY A 1 185 ? 4.629 9.913 12.082 1.00 60.78 185 GLY A O 1
#

Solvent-accessible surface area (backbone atoms only — not comparable to full-atom values): 10630 Å² total; per-residue (Å²): 132,90,88,84,88,81,88,84,82,89,81,87,82,95,84,85,89,82,86,84,84,82,82,82,81,78,79,81,70,82,76,79,77,74,76,80,65,77,47,50,54,29,36,38,37,38,52,75,46,37,41,70,9,36,40,30,43,27,49,66,64,39,80,77,49,74,43,70,16,8,22,2,71,44,81,59,40,66,46,80,64,32,6,19,58,62,75,43,79,36,49,49,56,65,74,36,65,61,34,74,57,97,76,44,19,1,45,37,31,36,38,53,72,42,76,36,97,90,68,44,74,48,64,95,33,33,42,32,34,34,14,25,41,85,56,48,75,40,99,52,68,60,17,27,78,89,57,73,75,62,16,40,36,54,21,24,46,20,30,53,67,63,58,51,54,47,50,48,60,48,29,76,72,71,59,72,53,61,34,36,36,30,45,69,124

Radius of gyration: 32.37 Å; Cα contacts (8 Å, |Δi|>4): 393; chains: 1; bounding box: 64×42×123 Å

Foldseek 3Di:
DDDDDDDDDDDDDDDDDDDDDDDDDDPPDPDPPPPLDFQDFAWEWEDDAQQQTKIFGGDRVHTPDMAGKGFFQDCQLQDAQHHAADAFKWFWDDWAQQDDDDLFAGTKIATDWDADPVRHIHHPAIEGEAAHSNLHADPDHSHHDDDSVRSHTRHHIYGYSVVSVVVCVVCVVPPPHGMYGYDDD

Secondary structure (DSSP, 8-state):
-------------------------------------S---EEEEE-SSTTTEEEEEEETTEEEEEEEEB--SBS-TTSTTTBPPPSEEEEEEEEEEEEE-SS-EEEEEEE--EE-TTS-EE-SEEEE-S--TTSS--SSGGG---SGGGG--SSSEE--HHHHHHHHHHHHHH---SEEEEE--

Organism: Streptomyces luteoverticillatus (NCBI:txid66425)

Sequence (185 aa):
MPRRPSSPARHALLRGALAAALATTALLAPADRATAGGGGTYLRFTKHTPDDSRLTYVRHGRPVVTYRAGSGKVPDECLRGRGWLPDGTYTLGRHHRAYDGNLIKGYAVELGTKRCHDGTDRTELFIHSQMTRSGGQGRGGYQRWDGPADYTSHGCVKLRPADIKELYRILDRHGWPTTLRVTGG